Protein 5NCR (pdb70)

Organism: Orf virus (NCBI:txid10258)

B-factor: mean 36.71, std 14.35, range [14.0, 111.49]

CATH classification: 3.90.190.10

Radius of gyration: 25.59 Å; Cα contacts (8 Å, |Δi|>4): 591; chains: 2; bounding box: 80×45×46 Å

Secondary structure (DSSP, 8-state):
-TTHHHHHHHT---S-SS---S-EE-SSSEEEE-HHHHHHHHTT--SS---EEEE-SS------TT-EEEE-----STT--STTTHHHHHHHHHHHHHTT--EEEE-SSSSSHHHHHHHHHHHHHHHHH-TT--HHHHHHHHHHHHHHHHHHHSS-S--HHHHHHHHIIIII-/-HHHHHHHHHT---S-SS---S-EESSSSEEEE-HHHHHHHHTT--SS---EEEE-SSS-----TT-EEEE-----SSS---TTHHHHHHHHHHHHHHTT--EEEE-SSSSSHHHHHHHHHHHHHHHHH-TT--HHHHHHHHHHHHHHHHHHHSS----HHHHHHHHIIIII--

Foldseek 3Di:
DVVLVVLLVLLLPDAQPAAADEWADLDQAEIFDAPVNVVCVQVVNDPDVAQEEEEADQDDDDHDPNYYYHYNDDDQDLPTQLLVCLVVLLVVVVVCVVVVGRYYYYYHRSAANSLLSSLSNSLVVVCVVVVVQALVSSSVVSSVSSVVVCVNGRHHNNRSNSSSSSCCNRRVD/DVLLVVLLVLLLPDDFPAAADDWDDLDLAEIFDAPVQVVCVQVVNDPDPAQEEEEADQDDDDHDPNYYYHYNDDDLDQPTDCLVVLVVLLVVVVVCVVVVGRYYQYYHRSAARSLLNSLSNSLVVVCVVPVPQALVSQSVCSSVVSVVVCVNGRHHNNRSNSSSSSCCVRRVDD

Solvent-accessible surface area: 16322 Å² total; per-residue (Å²): 63,156,46,1,144,15,0,40,128,6,0,64,19,42,120,57,111,60,132,27,120,36,55,20,143,36,15,97,37,0,20,0,0,12,13,135,19,3,129,20,7,46,170,69,64,34,88,45,127,5,102,1,0,0,2,0,14,100,73,96,61,106,47,63,111,69,30,69,37,58,66,26,76,14,144,66,49,121,92,22,89,0,22,81,56,0,72,70,4,5,154,26,0,33,116,0,27,79,82,122,62,29,0,0,0,5,2,89,62,0,10,20,27,0,0,0,0,0,0,0,3,16,6,58,66,90,63,70,108,58,98,129,32,71,83,29,22,33,12,4,45,0,1,77,6,0,29,103,10,30,125,129,6,13,2,0,0,51,21,47,66,0,10,41,18,1,0,70,47,23,2,28,120,108,145,57,0,50,14,0,39,115,5,0,190,34,38,106,52,171,61,130,25,117,40,56,22,151,33,16,99,46,0,28,0,0,9,20,115,19,4,126,20,6,49,150,66,95,33,90,49,130,5,25,4,0,0,3,0,24,125,80,168,52,101,43,60,109,73,31,70,37,66,64,28,65,9,159,66,32,114,186,25,95,1,46,87,46,0,67,68,3,6,148,30,0,33,108,0,33,91,83,61,82,30,0,0,0,6,2,80,63,0,10,18,27,0,0,0,0,0,0,0,3,20,0,55,93,85,38,72,127,56,110,114,18,73,55,31,21,16,1,30,36,0,0,82,10,1,21,97,12,30,126,127,5,12,1,0,0,50,20,47,34,0,5,74,29,1,0,76,47,15,0,19,82,144

InterPro domains:
  IPR000340 Dual specificity phosphatase, catalytic domain [PF00782] (35-174)
  IPR000387 Tyrosine-specific protein phosphatases domain [PS50056] (88-169)
  IPR016130 Protein-tyrosine phosphatase, active site [PS00383] (110-120)
  IPR020422 Dual specificity protein phosphatase domain [SM00195] (27-177)
  IPR029021 Protein-tyrosine phosphatase-like [G3DSA:3.90.190.10] (1-181)
  IPR029021 Protein-tyrosine phosphatase-like [SSF52799] (16-173)

Structure (mmCIF, N/CA/C/O backbone):
data_5NCR
#
_entry.id   5NCR
#
_cell.length_a   49.558
_cell.length_b   63.554
_cell.length_c   55.391
_cell.angle_alpha   90.000
_cell.angle_beta   97.070
_cell.angle_gamma   90.000
#
_symmetry.space_group_name_H-M   'P 1 21 1'
#
loop_
_entity.id
_entity.type
_entity.pdbx_description
1 polymer 'tyrosine phosphatase'
2 non-polymer 'PHOSPHATE ION'
3 non-polymer 'SULFATE ION'
4 water water
#
loop_
_atom_site.group_PDB
_atom_site.id
_atom_site.type_symbol
_atom_site.label_atom_id
_atom_site.label_alt_id
_atom_site.label_comp_id
_atom_site.label_asym_id
_atom_site.label_entity_id
_atom_site.label_seq_id
_atom_site.pdbx_PDB_ins_code
_atom_site.Cartn_x
_atom_site.Cartn_y
_atom_site.Cartn_z
_atom_site.occupancy
_atom_site.B_iso_or_equiv
_atom_site.auth_seq_id
_atom_site.auth_comp_id
_atom_site.auth_asym_id
_atom_site.auth_atom_id
_atom_site.pdbx_PDB_model_num
ATOM 1 N N . GLU A 1 6 ? 14.982 4.744 -2.445 1.00 58.89 6 GLU A N 1
ATOM 2 C CA . GLU A 1 6 ? 15.295 3.884 -3.588 1.00 57.10 6 GLU A CA 1
ATOM 3 C C . GLU A 1 6 ? 14.678 4.394 -4.891 1.00 57.92 6 GLU A C 1
ATOM 4 O O . GLU A 1 6 ? 15.329 4.331 -5.933 1.00 55.49 6 GLU A O 1
ATOM 6 N N . TRP A 1 7 ? 13.427 4.899 -4.827 1.00 55.14 7 TRP A N 1
ATOM 7 C CA . TRP A 1 7 ? 12.676 5.411 -5.978 1.00 55.31 7 TRP A CA 1
ATOM 8 C C . TRP A 1 7 ? 13.399 6.560 -6.745 1.00 55.34 7 TRP A C 1
ATOM 9 O O . TRP A 1 7 ? 13.424 6.547 -7.984 1.00 51.37 7 TRP A O 1
ATOM 20 N N . TYR A 1 8 ? 13.946 7.559 -6.010 1.00 53.20 8 TYR A N 1
ATOM 21 C CA . TYR A 1 8 ? 14.642 8.713 -6.605 1.00 52.46 8 TYR A CA 1
ATOM 22 C C . TYR A 1 8 ? 15.915 8.312 -7.372 1.00 54.19 8 TYR A C 1
ATOM 23 O O . TYR A 1 8 ? 16.127 8.793 -8.481 1.00 54.35 8 TYR A O 1
ATOM 25 N N . ALA A 1 9 ? 16.726 7.392 -6.801 1.00 48.28 9 ALA A N 1
ATOM 26 C CA . ALA A 1 9 ? 17.989 6.899 -7.381 1.00 44.96 9 ALA A CA 1
ATOM 27 C C . ALA A 1 9 ? 17.890 6.299 -8.802 1.00 44.56 9 ALA A C 1
ATOM 28 O O . ALA A 1 9 ? 18.822 6.436 -9.585 1.00 40.14 9 ALA A O 1
ATOM 30 N N . ARG A 1 10 ? 16.754 5.666 -9.144 1.00 43.22 10 ARG A N 1
ATOM 31 C CA . ARG A 1 10 ? 16.533 5.015 -10.442 1.00 43.76 10 ARG A CA 1
ATOM 32 C C . ARG A 1 10 ? 16.611 5.964 -11.683 1.00 49.22 10 ARG A C 1
ATOM 33 O O . ARG A 1 10 ? 16.971 5.483 -12.763 1.00 48.90 10 ARG A O 1
ATOM 41 N N . LEU A 1 11 ? 16.318 7.296 -11.529 1.00 46.81 11 LEU A N 1
ATOM 42 C CA . LEU A 1 11 ? 16.411 8.298 -12.618 1.00 45.52 11 LEU A CA 1
ATOM 43 C C . LEU A 1 11 ? 17.865 8.604 -12.924 1.00 51.26 11 LEU A C 1
ATOM 44 O O . LEU A 1 11 ? 18.241 8.666 -14.100 1.00 51.69 11 LEU A O 1
ATOM 49 N N . LEU A 1 12 ? 18.697 8.850 -11.864 1.00 46.28 12 LEU A N 1
ATOM 50 C CA . LEU A 1 12 ? 20.105 9.152 -12.070 1.00 43.60 12 LEU A CA 1
ATOM 51 C C . LEU A 1 12 ? 20.728 7.940 -12.704 1.00 48.46 12 LEU A C 1
ATOM 52 O O . LEU A 1 12 ? 21.568 8.091 -13.598 1.00 50.27 12 LEU A O 1
ATOM 57 N N . LEU A 1 13 ? 20.258 6.736 -12.326 1.00 43.24 13 LEU A N 1
ATOM 58 C CA . LEU A 1 13 ? 20.778 5.530 -12.947 1.00 42.70 13 LEU A CA 1
ATOM 59 C C . LEU A 1 13 ? 20.456 5.522 -14.461 1.00 47.18 13 LEU A C 1
ATOM 60 O O . LEU A 1 13 ? 21.284 5.043 -15.229 1.00 46.70 13 LEU A O 1
ATOM 65 N N . ARG A 1 14 ? 19.328 6.164 -14.898 1.00 46.35 14 ARG A N 1
ATOM 66 C CA . ARG A 1 14 ? 19.001 6.314 -16.336 1.00 47.27 14 ARG A CA 1
ATOM 67 C C . ARG A 1 14 ? 20.092 7.184 -17.040 1.00 50.00 14 ARG A C 1
ATOM 68 O O . ARG A 1 14 ? 20.583 6.818 -18.115 1.00 50.39 14 ARG A O 1
ATOM 76 N N . CYS A 1 15 ? 20.505 8.288 -16.375 1.00 44.53 15 CYS A N 1
ATOM 77 C CA . CYS A 1 15 ? 21.459 9.317 -16.817 1.00 43.52 15 CYS A CA 1
ATOM 78 C C . CYS A 1 15 ? 22.885 8.789 -17.062 1.00 48.03 15 CYS A C 1
ATOM 79 O O . CYS A 1 15 ? 23.570 9.278 -17.960 1.00 46.95 15 CYS A O 1
ATOM 82 N N . THR A 1 16 ? 23.345 7.840 -16.227 1.00 47.58 16 THR A N 1
ATOM 83 C CA . THR A 1 16 ? 24.735 7.341 -16.245 1.00 48.13 16 THR A CA 1
ATOM 84 C C . THR A 1 16 ? 24.927 5.992 -16.963 1.00 58.42 16 THR A C 1
ATOM 85 O O . THR A 1 16 ? 26.029 5.409 -16.917 1.00 58.78 16 THR A O 1
ATOM 89 N N . ARG A 1 17 ? 23.868 5.522 -17.646 1.00 59.67 17 ARG A N 1
ATOM 90 C CA . ARG A 1 17 ? 23.893 4.334 -18.492 1.00 61.86 17 ARG A CA 1
ATOM 91 C C . ARG A 1 17 ? 24.492 4.850 -19.825 1.00 68.51 17 ARG A C 1
ATOM 92 O O . ARG A 1 17 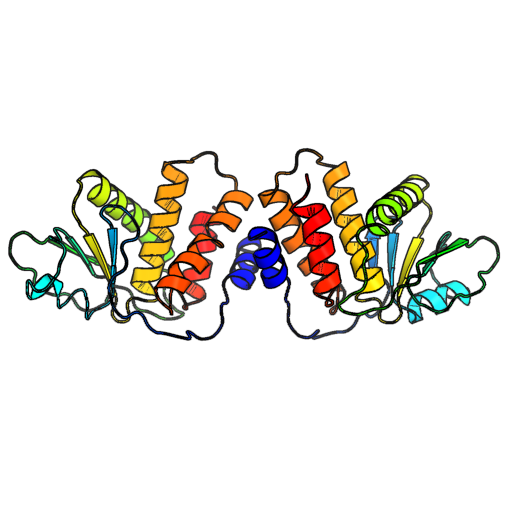? 23.784 5.370 -20.691 1.00 68.10 17 ARG A O 1
ATOM 94 N N . ALA A 1 18 ? 25.829 4.800 -19.907 1.00 66.92 18 ALA A N 1
ATOM 95 C CA . ALA A 1 18 ? 26.618 5.328 -21.010 1.00 68.13 18 ALA A CA 1
ATOM 96 C C . ALA A 1 18 ? 26.791 4.381 -22.207 1.00 74.81 18 ALA A C 1
ATOM 97 O O . ALA A 1 18 ? 27.368 4.773 -23.231 1.00 75.09 18 ALA A O 1
ATOM 99 N N . GLY A 1 19 ? 26.259 3.171 -22.090 1.00 72.31 19 GLY A N 1
ATOM 100 C CA . GLY A 1 19 ? 26.380 2.175 -23.144 1.00 73.36 19 GLY A CA 1
ATOM 101 C C . GLY A 1 19 ? 27.730 1.481 -23.097 1.00 76.06 19 GLY A C 1
ATOM 102 O O . GLY A 1 19 ? 28.441 1.576 -22.081 1.00 75.38 19 GLY A O 1
ATOM 103 N N . PRO A 1 20 ? 28.131 0.797 -24.198 1.00 71.53 20 PRO A N 1
ATOM 104 C CA . PRO A 1 20 ? 29.409 0.064 -24.173 1.00 70.18 20 PRO A CA 1
ATOM 105 C C . PRO A 1 20 ? 30.657 0.936 -24.145 1.00 69.59 20 PRO A C 1
ATOM 106 O O . PRO A 1 20 ? 30.681 1.961 -24.831 1.00 68.40 20 PRO A O 1
ATOM 110 N N . PRO A 1 21 ? 31.722 0.529 -23.397 1.00 62.92 21 PRO A N 1
ATOM 111 C CA . PRO A 1 21 ? 32.968 1.315 -23.414 1.00 60.90 21 PRO A CA 1
ATOM 112 C C . PRO A 1 21 ? 33.575 1.331 -24.824 1.00 62.18 21 PRO A C 1
ATOM 113 O O . PRO A 1 21 ? 33.536 0.312 -25.524 1.00 63.10 21 PRO A O 1
ATOM 117 N N . LEU A 1 22 ? 34.091 2.493 -25.251 1.00 55.44 22 LEU A N 1
ATOM 118 C CA . LEU A 1 22 ? 34.731 2.655 -26.555 1.00 56.03 22 LEU A CA 1
ATOM 119 C C . LEU A 1 22 ? 36.279 2.562 -26.433 1.00 59.06 22 LEU A C 1
ATOM 120 O O . LEU A 1 22 ? 37.000 2.578 -27.442 1.00 61.50 22 LEU A O 1
ATOM 122 N N . ALA A 1 23 ? 36.767 2.417 -25.178 1.00 51.14 23 ALA A N 1
ATOM 123 C CA . ALA A 1 23 ? 38.168 2.257 -24.792 1.00 49.68 23 ALA A CA 1
ATOM 124 C C . ALA A 1 23 ? 38.202 1.655 -23.395 1.00 48.76 23 ALA A C 1
ATOM 125 O O . ALA A 1 23 ? 37.247 1.791 -22.638 1.00 46.41 23 ALA A O 1
ATOM 127 N N . LEU A 1 24 ? 39.284 0.955 -23.070 1.00 43.46 24 LEU A N 1
ATOM 128 C CA . LEU A 1 24 ? 39.468 0.399 -21.738 1.00 40.81 24 LEU A CA 1
ATOM 129 C C . LEU A 1 24 ? 40.571 1.187 -21.039 1.00 40.59 24 LEU A C 1
ATOM 130 O O . LEU A 1 24 ? 41.417 1.762 -21.730 1.00 40.64 24 LEU A O 1
ATOM 135 N N . PRO A 1 25 ? 40.571 1.297 -19.696 1.00 34.71 25 PRO A N 1
ATOM 136 C CA . PRO A 1 25 ? 41.640 2.067 -19.026 1.00 34.01 25 PRO A CA 1
ATOM 137 C C . PRO A 1 25 ? 43.033 1.542 -19.415 1.00 38.67 25 PRO A C 1
ATOM 138 O O . PRO A 1 25 ? 43.224 0.327 -19.551 1.00 37.25 25 PRO A O 1
ATOM 142 N N . SER A 1 26 ? 43.968 2.454 -19.693 1.00 37.66 26 SER A N 1
ATOM 143 C CA . SER A 1 26 ? 45.332 2.108 -20.140 1.00 40.06 26 SER A CA 1
ATOM 144 C C . SER A 1 26 ? 46.508 2.702 -19.328 1.00 47.42 26 SER A C 1
ATOM 145 O O . SER A 1 26 ? 47.673 2.551 -19.727 1.00 51.41 26 SER A O 1
ATOM 148 N N . GLY A 1 27 ? 46.214 3.345 -18.225 1.00 41.15 27 GLY A N 1
ATOM 149 C CA . GLY A 1 27 ? 47.163 3.990 -17.326 1.00 40.10 27 GLY A CA 1
ATOM 150 C C . GLY A 1 27 ? 46.374 4.485 -16.134 1.00 38.99 27 GLY A C 1
ATOM 151 O O . GLY A 1 27 ? 45.142 4.532 -16.185 1.00 36.62 27 GLY A O 1
ATOM 152 N N . MET A 1 28 ? 47.052 4.815 -15.042 1.00 31.93 28 MET A N 1
ATOM 153 C CA . MET A 1 28 ? 46.330 5.293 -13.862 1.00 29.79 28 MET A CA 1
ATOM 154 C C . MET A 1 28 ? 45.862 6.719 -14.075 1.00 31.93 28 MET A C 1
ATOM 155 O O . MET A 1 28 ? 46.403 7.423 -14.935 1.00 32.11 28 MET A O 1
ATOM 160 N N . THR A 1 29 ? 44.830 7.105 -13.341 1.00 26.55 29 THR A N 1
ATOM 161 C CA . THR A 1 29 ? 44.232 8.421 -13.405 1.00 27.27 29 THR A CA 1
ATOM 162 C C . THR A 1 29 ? 44.283 9.027 -12.010 1.00 31.69 29 THR A C 1
ATOM 163 O O . THR A 1 29 ? 43.846 8.418 -11.035 1.00 31.31 29 THR A O 1
ATOM 167 N N . ARG A 1 30 ? 44.800 10.227 -11.936 1.00 30.06 30 ARG A N 1
ATOM 168 C CA . ARG A 1 30 ? 44.896 10.996 -10.707 1.00 30.19 30 ARG A CA 1
ATOM 169 C C . ARG A 1 30 ? 43.520 11.644 -10.498 1.00 35.07 30 ARG A C 1
ATOM 170 O O . ARG A 1 30 ? 43.082 12.428 -11.349 1.00 35.90 30 ARG A O 1
ATOM 178 N N . LEU A 1 31 ? 42.832 11.289 -9.403 1.00 30.97 31 LEU A N 1
ATOM 179 C CA . LEU A 1 31 ? 41.508 11.837 -9.096 1.00 30.24 31 LEU A CA 1
ATOM 180 C C . LEU A 1 31 ? 41.627 13.123 -8.284 1.00 34.34 31 LEU A C 1
ATOM 181 O O . LEU A 1 31 ? 40.852 14.050 -8.476 1.00 35.37 31 LEU A O 1
ATOM 186 N N . THR A 1 32 ? 42.553 13.129 -7.329 1.00 30.53 32 THR A N 1
ATOM 187 C CA . THR A 1 32 ? 42.812 14.213 -6.390 1.00 31.40 32 THR A CA 1
ATOM 188 C C . THR A 1 32 ? 44.354 14.425 -6.310 1.00 37.41 32 THR A C 1
ATOM 189 O O . THR A 1 32 ? 45.104 13.776 -7.042 1.00 37.19 32 THR A O 1
ATOM 193 N N . ASP A 1 33 ? 44.826 15.321 -5.440 1.00 36.59 33 ASP A N 1
ATOM 194 C CA . ASP A 1 33 ? 46.272 15.510 -5.304 1.00 38.38 33 ASP A CA 1
ATOM 195 C C . ASP A 1 33 ? 47.015 14.210 -4.925 1.00 39.48 33 ASP A C 1
ATOM 196 O O . ASP A 1 33 ? 48.056 13.925 -5.506 1.00 38.35 33 ASP A O 1
ATOM 201 N N . HIS A 1 34 ? 46.439 13.392 -4.029 1.00 35.41 34 HIS A N 1
ATOM 202 C CA . HIS A 1 34 ? 47.119 12.173 -3.606 1.00 35.99 34 HIS A CA 1
ATOM 203 C C . HIS A 1 34 ? 46.392 10.866 -3.936 1.00 33.89 34 HIS A C 1
ATOM 204 O O . HIS A 1 34 ? 46.981 9.823 -3.717 1.00 32.82 34 HIS A O 1
ATOM 211 N N . VAL A 1 35 ? 45.162 10.887 -4.479 1.00 29.45 35 VAL A N 1
ATOM 212 C CA . VAL A 1 35 ? 44.462 9.634 -4.767 1.00 26.08 35 VAL A CA 1
ATOM 213 C C . VAL A 1 35 ? 44.441 9.373 -6.293 1.00 26.15 35 VAL A C 1
ATOM 214 O O . VAL A 1 35 ? 44.106 10.247 -7.106 1.00 23.52 35 VAL A O 1
ATOM 218 N N . TYR A 1 36 ? 44.853 8.154 -6.655 1.00 21.90 36 TYR A N 1
ATOM 219 C CA . TYR A 1 36 ? 44.945 7.672 -8.031 1.00 22.52 36 TYR A CA 1
ATOM 220 C C . TYR A 1 36 ? 44.093 6.427 -8.172 1.00 26.05 36 TYR A C 1
ATOM 221 O O . TYR A 1 36 ? 43.937 5.659 -7.219 1.00 23.41 36 TYR A O 1
ATOM 230 N N . LEU A 1 37 ? 43.541 6.251 -9.376 1.00 23.99 37 LEU A N 1
ATOM 231 C CA . LEU A 1 37 ? 42.700 5.142 -9.774 1.00 24.04 37 LEU A CA 1
ATOM 232 C C . LEU A 1 37 ? 43.466 4.352 -10.812 1.00 28.74 37 LEU A C 1
ATOM 233 O O . LEU A 1 37 ? 43.986 4.930 -11.756 1.00 29.10 37 LEU A O 1
ATOM 238 N N . GLY A 1 38 ? 43.547 3.049 -10.613 1.00 25.23 38 GLY A N 1
ATOM 239 C CA . GLY A 1 38 ? 44.263 2.188 -11.540 1.00 26.21 38 GLY A CA 1
ATOM 240 C C . GLY A 1 38 ? 43.771 0.763 -11.559 1.00 27.38 38 GLY A C 1
ATOM 241 O O . GLY A 1 38 ? 42.801 0.411 -10.877 1.00 25.56 38 GLY A O 1
ATOM 242 N N . SER A 1 39 ? 44.450 -0.058 -12.363 1.00 23.50 39 SER A N 1
ATOM 243 C CA . SER A 1 39 ? 44.154 -1.473 -12.568 1.00 22.60 39 SER A CA 1
ATOM 244 C C . SER A 1 39 ? 45.223 -2.328 -11.909 1.00 27.13 39 SER A C 1
ATOM 245 O O . SER A 1 39 ? 46.147 -1.790 -11.293 1.00 25.73 39 SER A O 1
ATOM 248 N N . ALA A 1 40 ? 45.142 -3.669 -12.099 1.00 27.38 40 ALA A N 1
ATOM 249 C CA . ALA A 1 40 ? 46.146 -4.628 -11.604 1.00 28.23 40 ALA A CA 1
ATOM 250 C C . ALA A 1 40 ? 47.497 -4.339 -12.242 1.00 33.06 40 ALA A C 1
ATOM 251 O O . ALA A 1 40 ? 48.527 -4.457 -11.571 1.00 33.69 40 ALA A O 1
ATOM 253 N N . GLU A 1 41 ? 47.490 -3.927 -13.528 1.00 30.27 41 GLU A N 1
ATOM 254 C CA . GLU A 1 41 ? 48.699 -3.563 -14.280 1.00 32.41 41 GLU A CA 1
ATOM 255 C C . GLU A 1 41 ? 49.408 -2.370 -13.621 1.00 34.63 41 GLU A C 1
ATOM 256 O O . GLU A 1 41 ? 50.631 -2.394 -13.507 1.00 33.39 41 GLU A O 1
ATOM 262 N N . ASP A 1 42 ? 48.640 -1.346 -13.159 1.00 29.26 42 ASP A N 1
ATOM 263 C CA . ASP A 1 42 ? 49.217 -0.171 -12.493 1.00 29.39 42 ASP A CA 1
ATOM 264 C C . ASP A 1 42 ? 49.761 -0.554 -11.132 1.00 33.20 42 ASP A C 1
ATOM 265 O O . ASP A 1 42 ? 50.835 -0.086 -10.765 1.00 34.45 42 ASP A O 1
ATOM 270 N N . ALA A 1 43 ? 49.036 -1.407 -10.392 1.00 27.95 43 ALA A N 1
ATOM 271 C CA . ALA A 1 43 ? 49.467 -1.884 -9.081 1.00 27.44 43 ALA A CA 1
ATOM 272 C C . ALA A 1 43 ? 50.783 -2.657 -9.220 1.00 30.23 43 ALA A C 1
ATOM 273 O O . ALA A 1 43 ? 51.700 -2.401 -8.432 1.00 30.06 43 ALA A O 1
ATOM 275 N N . ARG A 1 44 ? 50.903 -3.553 -10.246 1.00 26.06 44 ARG A N 1
ATOM 276 C CA A ARG A 1 44 ? 52.144 -4.314 -10.446 0.50 27.96 44 ARG A CA 1
ATOM 277 C CA B ARG A 1 44 ? 52.141 -4.315 -10.472 0.50 28.22 44 ARG A CA 1
ATOM 278 C C . ARG A 1 44 ? 53.331 -3.422 -10.825 1.00 33.18 44 ARG A C 1
ATOM 279 O O . ARG A 1 44 ? 54.442 -3.719 -10.415 1.00 33.23 44 ARG A O 1
ATOM 294 N N . ALA A 1 45 ? 53.093 -2.308 -11.559 1.00 30.89 45 ALA A N 1
ATOM 295 C CA . ALA A 1 45 ? 54.133 -1.331 -11.924 1.00 32.92 45 ALA A CA 1
ATOM 296 C C . ALA A 1 45 ? 54.664 -0.622 -10.659 1.00 35.76 45 ALA A C 1
ATOM 297 O O . ALA A 1 45 ? 55.868 -0.452 -10.535 1.00 35.88 45 ALA A O 1
ATOM 299 N N . VAL A 1 46 ? 53.774 -0.259 -9.713 1.00 31.96 46 VAL A N 1
ATOM 300 C CA . VAL A 1 46 ? 54.140 0.349 -8.424 1.00 33.33 46 VAL A CA 1
ATOM 301 C C . VAL A 1 46 ? 55.033 -0.636 -7.636 1.00 41.99 46 VAL A C 1
ATOM 302 O O . VAL A 1 46 ? 56.123 -0.256 -7.212 1.00 43.85 46 VAL A O 1
ATOM 306 N N . LEU A 1 47 ? 54.582 -1.904 -7.492 1.00 40.57 47 LEU A N 1
ATOM 307 C CA . LEU A 1 47 ? 55.285 -2.971 -6.768 1.00 42.28 47 LEU A CA 1
ATOM 308 C C . LEU A 1 47 ? 56.661 -3.328 -7.370 1.00 48.13 47 LEU A C 1
ATOM 309 O O . LEU A 1 47 ? 57.537 -3.724 -6.616 1.00 49.03 47 LEU A O 1
ATOM 314 N N . ARG A 1 48 ? 56.864 -3.156 -8.701 1.00 45.56 48 ARG A N 1
ATOM 315 C CA . ARG A 1 48 ? 58.151 -3.410 -9.381 1.00 47.72 48 ARG A CA 1
ATOM 316 C C . ARG A 1 48 ? 59.107 -2.220 -9.210 1.00 52.47 48 ARG A C 1
ATOM 317 O O . ARG A 1 48 ? 60.272 -2.304 -9.611 1.00 54.59 48 ARG A O 1
ATOM 325 N N . GLY A 1 49 ? 58.588 -1.108 -8.694 1.00 48.24 49 GLY A N 1
ATOM 326 C CA . GLY A 1 49 ? 59.322 0.144 -8.563 1.00 50.03 49 GLY A CA 1
ATOM 327 C C . GLY A 1 49 ? 59.450 0.847 -9.908 1.00 56.83 49 GLY A C 1
ATOM 328 O O . GLY A 1 49 ? 60.375 1.628 -10.123 1.00 58.03 49 GLY A O 1
ATOM 329 N N . ASP A 1 50 ? 58.500 0.572 -10.824 1.00 54.04 50 ASP A N 1
ATOM 330 C CA . ASP A 1 50 ? 58.446 1.087 -12.196 1.00 55.15 50 ASP A CA 1
ATOM 331 C C . ASP A 1 50 ? 57.475 2.266 -12.363 1.00 58.53 50 ASP A C 1
ATOM 332 O O . ASP A 1 50 ? 57.301 2.766 -13.478 1.00 58.57 50 ASP A O 1
ATOM 334 N N . SER A 1 51 ? 56.852 2.711 -11.268 1.00 54.12 51 SER A N 1
ATOM 335 C CA . SER A 1 51 ? 55.894 3.810 -11.296 1.00 52.94 51 SER A CA 1
ATOM 336 C C . SER A 1 51 ? 56.584 5.181 -11.345 1.00 58.97 51 SER A C 1
ATOM 337 O O . SER A 1 51 ? 57.682 5.333 -10.828 1.00 60.53 51 SER A O 1
ATOM 340 N N . GLY A 1 52 ? 55.911 6.159 -11.953 1.00 55.22 52 GLY A N 1
ATOM 341 C CA . GLY A 1 52 ? 56.370 7.540 -12.031 1.00 55.80 52 GLY A CA 1
ATOM 342 C C . GLY A 1 52 ? 55.957 8.379 -10.828 1.00 57.29 52 GLY A C 1
ATOM 343 O O . GLY A 1 52 ? 56.281 9.568 -10.775 1.00 58.10 52 GLY A O 1
ATOM 344 N N . VAL A 1 53 ? 55.228 7.772 -9.852 1.00 49.78 53 VAL A N 1
ATOM 345 C CA . VAL A 1 53 ? 54.762 8.419 -8.615 1.00 47.38 53 VAL A CA 1
ATOM 346 C C . VAL A 1 53 ? 55.311 7.667 -7.405 1.00 51.45 53 VAL A C 1
ATOM 347 O O . VAL A 1 53 ? 55.290 6.437 -7.396 1.00 50.98 53 VAL A O 1
ATOM 351 N N . ASP A 1 54 ? 55.775 8.396 -6.367 1.00 49.24 54 ASP A N 1
ATOM 352 C CA . ASP A 1 54 ? 56.263 7.738 -5.155 1.00 48.70 54 ASP A CA 1
ATOM 353 C C . ASP A 1 54 ? 55.104 7.390 -4.234 1.00 47.97 54 ASP A C 1
ATOM 354 O O . ASP A 1 54 ? 54.830 8.072 -3.242 1.00 48.21 54 ASP A O 1
ATOM 359 N N . PHE A 1 55 ? 54.410 6.306 -4.599 1.00 41.25 55 PHE A N 1
ATOM 360 C CA . PHE A 1 55 ? 53.272 5.790 -3.849 1.00 37.93 55 PHE A CA 1
ATOM 361 C C . PHE A 1 55 ? 53.639 5.313 -2.453 1.00 42.36 55 PHE A C 1
ATOM 362 O O . PHE A 1 55 ? 54.630 4.595 -2.257 1.00 41.88 55 PHE A O 1
ATOM 370 N N . LYS A 1 56 ? 52.837 5.745 -1.477 1.00 37.84 56 LYS A N 1
ATOM 371 C CA . LYS A 1 56 ? 53.029 5.335 -0.099 1.00 38.05 56 LYS A CA 1
ATOM 372 C C . LYS A 1 56 ? 51.995 4.299 0.313 1.00 41.23 56 LYS A C 1
ATOM 373 O O . LYS A 1 56 ? 52.226 3.554 1.263 1.00 41.41 56 LYS A O 1
ATOM 379 N N . CYS A 1 57 ? 50.843 4.257 -0.386 1.00 37.11 57 CYS A N 1
ATOM 380 C CA . CYS A 1 57 ? 49.733 3.331 -0.112 1.00 36.35 57 CYS A CA 1
ATOM 381 C C . CYS A 1 57 ? 49.130 2.744 -1.360 1.00 35.09 57 CYS A C 1
ATOM 382 O O . CYS A 1 57 ? 49.063 3.400 -2.392 1.00 32.11 57 CYS A O 1
ATOM 385 N N . LEU A 1 58 ? 48.582 1.540 -1.224 1.00 31.40 58 LEU A N 1
ATOM 386 C CA . LEU A 1 58 ? 47.810 0.850 -2.250 1.00 29.52 58 LEU A CA 1
ATOM 387 C C . LEU A 1 58 ? 46.538 0.385 -1.580 1.00 28.69 58 LEU A C 1
ATOM 388 O O . LEU A 1 58 ? 46.583 -0.101 -0.458 1.00 29.87 58 LEU A O 1
ATOM 393 N N . VAL A 1 59 ? 45.411 0.599 -2.212 1.00 23.34 59 VAL A N 1
ATOM 394 C CA . VAL A 1 59 ? 44.102 0.151 -1.739 1.00 22.14 59 VAL A CA 1
ATOM 395 C C . VAL A 1 59 ? 43.670 -0.914 -2.738 1.00 25.52 59 VAL A C 1
ATOM 396 O O . VAL A 1 59 ? 43.251 -0.616 -3.858 1.00 23.53 59 VAL A O 1
ATOM 400 N N . ASN A 1 60 ? 43.890 -2.161 -2.344 1.00 22.69 60 ASN A N 1
ATOM 401 C CA . ASN A 1 60 ? 43.623 -3.328 -3.147 1.00 23.93 60 ASN A CA 1
ATOM 402 C C . ASN A 1 60 ? 42.177 -3.794 -2.959 1.00 31.05 60 ASN A C 1
ATOM 403 O O . ASN A 1 60 ? 41.816 -4.346 -1.911 1.00 33.02 60 ASN A O 1
ATOM 408 N N . MET A 1 61 ? 41.374 -3.600 -3.997 1.00 26.24 61 MET A N 1
ATOM 409 C CA . MET A 1 61 ? 39.950 -3.955 -3.991 1.00 27.47 61 MET A CA 1
ATOM 410 C C . MET A 1 61 ? 39.646 -5.155 -4.866 1.00 37.61 61 MET A C 1
ATOM 411 O O . MET A 1 61 ? 38.743 -5.117 -5.705 1.00 40.02 61 MET A O 1
ATOM 416 N N . THR A 1 62 ? 40.457 -6.201 -4.702 1.00 36.21 62 THR A N 1
ATOM 417 C CA . THR A 1 62 ? 40.367 -7.479 -5.419 1.00 36.81 62 THR A CA 1
ATOM 418 C C . THR A 1 62 ? 40.333 -8.572 -4.343 1.00 42.60 62 THR A C 1
ATOM 419 O O . THR A 1 62 ? 40.573 -8.273 -3.173 1.00 40.97 62 THR A O 1
ATOM 423 N N . MET A 1 63 ? 40.051 -9.823 -4.721 1.00 43.06 63 MET A N 1
ATOM 424 C CA . MET A 1 63 ? 40.000 -10.933 -3.772 1.00 44.13 63 MET A CA 1
ATOM 425 C C . MET A 1 63 ? 41.386 -11.407 -3.344 1.00 52.23 63 MET A C 1
ATOM 426 O O . MET A 1 63 ? 41.538 -11.843 -2.205 1.00 54.83 63 MET A O 1
ATOM 431 N N . SER A 1 64 ? 42.396 -11.298 -4.231 1.00 49.54 64 SER A N 1
ATOM 432 C CA . SER A 1 64 ? 43.768 -11.735 -3.961 1.00 50.45 64 SER A CA 1
ATOM 433 C C . SER A 1 64 ? 44.640 -10.679 -3.281 1.00 51.88 64 SER A C 1
ATOM 434 O O . SER A 1 64 ? 44.773 -9.549 -3.757 1.00 52.39 64 SER A O 1
ATOM 436 N N . LYS A 1 65 ? 45.260 -11.075 -2.177 1.00 46.67 65 LYS A N 1
ATOM 437 C CA . LYS A 1 65 ? 46.189 -10.258 -1.396 1.00 44.64 65 LYS A CA 1
ATOM 438 C C . LYS A 1 65 ? 47.583 -10.356 -2.055 1.00 45.73 65 LYS A C 1
ATOM 439 O O . LYS A 1 65 ? 47.825 -11.272 -2.835 1.00 46.07 65 LYS A O 1
ATOM 442 N N . TYR A 1 66 ? 48.486 -9.408 -1.756 1.00 40.94 66 TYR A N 1
ATOM 443 C CA . TYR A 1 66 ? 49.882 -9.396 -2.231 1.00 40.61 66 TYR A CA 1
ATOM 444 C C . TYR A 1 66 ? 50.808 -8.789 -1.172 1.00 45.58 66 TYR A C 1
ATOM 445 O O . TYR A 1 66 ? 50.342 -8.079 -0.278 1.00 44.44 66 TYR A O 1
ATOM 454 N N . SER A 1 67 ? 52.118 -9.051 -1.303 1.00 44.13 67 SER A N 1
ATOM 455 C CA . SER A 1 67 ? 53.164 -8.520 -0.433 1.00 44.93 67 SER A CA 1
ATOM 456 C C . SER A 1 67 ? 53.573 -7.162 -0.987 1.00 48.64 67 SER A C 1
ATOM 457 O O . SER A 1 67 ? 53.554 -6.956 -2.206 1.00 47.89 67 SER A O 1
ATOM 460 N N . THR A 1 68 ? 53.970 -6.250 -0.097 1.00 45.24 68 THR A N 1
ATOM 461 C CA . THR A 1 68 ? 54.413 -4.913 -0.483 1.00 45.19 68 THR A CA 1
ATOM 462 C C . THR A 1 68 ? 55.866 -4.675 -0.100 1.00 50.57 68 THR A C 1
ATOM 463 O O . THR A 1 68 ? 56.283 -5.105 0.985 1.00 48.68 68 THR A O 1
ATOM 467 N N . PRO A 1 69 ? 56.637 -3.919 -0.930 1.00 49.45 69 PRO A N 1
ATOM 468 C CA . PRO A 1 69 ? 58.014 -3.590 -0.530 1.00 51.55 69 PRO A CA 1
ATOM 469 C C . PRO A 1 69 ? 57.976 -2.600 0.639 1.00 56.41 69 PRO A C 1
ATOM 470 O O . PRO A 1 69 ? 56.911 -2.045 0.950 1.00 54.40 69 PRO A O 1
ATOM 474 N N . ALA A 1 70 ? 59.116 -2.413 1.307 1.00 55.45 70 ALA A N 1
ATOM 475 C CA . ALA A 1 70 ? 59.256 -1.498 2.439 1.00 56.23 70 ALA A CA 1
ATOM 476 C C . ALA A 1 70 ? 58.854 -0.075 2.037 1.00 59.67 70 ALA A C 1
ATOM 477 O O . ALA A 1 70 ? 59.161 0.371 0.922 1.00 61.14 70 ALA A O 1
ATOM 479 N N . GLY A 1 71 ? 58.120 0.593 2.919 1.00 53.50 71 GLY A N 1
ATOM 480 C CA . GLY A 1 71 ? 57.662 1.957 2.680 1.00 52.39 71 GLY A CA 1
ATOM 481 C C . GLY A 1 71 ? 56.297 2.068 2.033 1.00 52.83 71 GLY A C 1
ATOM 482 O O . GLY A 1 71 ? 55.742 3.167 1.971 1.00 52.72 71 GLY A O 1
ATOM 483 N N . ILE A 1 72 ? 55.749 0.942 1.538 1.00 47.42 72 ILE A N 1
ATOM 484 C CA . ILE A 1 72 ? 54.410 0.908 0.928 1.00 45.06 72 ILE A CA 1
ATOM 485 C C . ILE A 1 72 ? 53.437 0.079 1.785 1.00 45.08 72 ILE A C 1
ATOM 486 O O . ILE A 1 72 ? 53.721 -1.078 2.082 1.00 45.36 72 ILE A O 1
ATOM 491 N N . THR A 1 73 ? 52.302 0.685 2.177 1.00 39.28 73 THR A N 1
ATOM 492 C CA . THR A 1 73 ? 51.241 0.042 2.955 1.00 37.88 73 THR A CA 1
ATOM 493 C C . THR A 1 73 ? 50.069 -0.348 2.036 1.00 38.89 73 THR A C 1
ATOM 494 O O . THR A 1 73 ? 49.513 0.520 1.364 1.00 36.61 73 THR A O 1
ATOM 498 N N . ALA A 1 74 ? 49.691 -1.643 2.019 1.00 34.55 74 ALA A N 1
ATOM 499 C CA . ALA A 1 74 ? 48.567 -2.116 1.215 1.00 33.17 74 ALA A CA 1
ATOM 500 C C . ALA A 1 74 ? 47.366 -2.452 2.074 1.00 36.33 74 ALA A C 1
ATOM 501 O O . ALA A 1 74 ? 47.458 -3.255 3.003 1.00 37.65 74 ALA A O 1
ATOM 503 N N . TYR A 1 75 ? 46.258 -1.798 1.785 1.00 31.12 75 TYR A N 1
ATOM 504 C CA . TYR A 1 75 ? 44.975 -2.033 2.438 1.00 30.70 75 TYR A CA 1
ATOM 505 C C . TYR A 1 75 ? 44.163 -2.921 1.515 1.00 34.59 75 TYR A C 1
ATOM 506 O O . TYR A 1 75 ? 44.069 -2.654 0.324 1.00 33.85 75 TYR A O 1
ATOM 515 N N . HIS A 1 76 ? 43.646 -4.013 2.054 1.00 32.81 76 HIS A N 1
ATOM 516 C CA . HIS A 1 76 ? 42.911 -4.989 1.284 1.00 32.82 76 HIS A CA 1
ATOM 517 C C . HIS A 1 76 ? 41.419 -4.914 1.581 1.00 35.89 76 HIS A C 1
ATOM 518 O O . HIS A 1 76 ? 40.997 -5.087 2.725 1.00 36.91 76 HIS A O 1
ATOM 525 N N . ILE A 1 77 ? 40.629 -4.614 0.552 1.00 30.58 77 ILE A N 1
ATOM 526 C CA . ILE A 1 77 ? 39.175 -4.561 0.647 1.00 30.52 77 ILE A CA 1
ATOM 527 C C . ILE A 1 77 ? 38.630 -5.619 -0.324 1.00 35.57 77 ILE A C 1
ATOM 528 O O . ILE A 1 77 ? 38.528 -5.352 -1.514 1.00 34.13 77 ILE A O 1
ATOM 533 N N . PRO A 1 78 ? 38.354 -6.847 0.174 1.00 34.19 78 PRO A N 1
ATOM 534 C CA . PRO A 1 78 ? 37.925 -7.924 -0.729 1.00 34.09 78 PRO A CA 1
ATOM 535 C C . PRO A 1 78 ? 36.515 -7.726 -1.271 1.00 35.27 78 PRO A C 1
ATOM 536 O O . PRO A 1 78 ? 35.556 -7.645 -0.502 1.00 33.16 78 PRO A O 1
ATOM 540 N N . LEU A 1 79 ? 36.405 -7.567 -2.591 1.00 32.20 79 LEU A N 1
ATOM 541 C CA . LEU A 1 79 ? 35.122 -7.380 -3.285 1.00 31.59 79 LEU A CA 1
ATOM 542 C C . LEU A 1 79 ? 35.158 -8.133 -4.586 1.00 34.14 79 LEU A C 1
ATOM 543 O O . LEU A 1 79 ? 36.224 -8.266 -5.177 1.00 33.48 79 LEU A O 1
ATOM 548 N N . ARG A 1 80 ? 34.026 -8.601 -5.061 1.00 31.12 80 ARG A N 1
ATOM 549 C CA . ARG A 1 80 ? 33.996 -9.206 -6.384 1.00 32.67 80 ARG A CA 1
ATOM 550 C C . ARG A 1 80 ? 33.236 -8.216 -7.250 1.00 34.99 80 ARG A C 1
ATOM 551 O O . ARG A 1 80 ? 32.439 -7.445 -6.722 1.00 34.58 80 ARG A O 1
ATOM 559 N N . ASP A 1 81 ? 33.508 -8.196 -8.549 1.00 32.32 81 ASP A N 1
ATOM 560 C CA . ASP A 1 81 ? 32.824 -7.324 -9.510 1.00 32.00 81 ASP A CA 1
ATOM 561 C C . ASP A 1 81 ? 31.656 -8.091 -10.140 1.00 35.89 81 ASP A C 1
ATOM 562 O O . ASP A 1 81 ? 31.800 -8.742 -11.190 1.00 36.22 81 ASP A O 1
ATOM 567 N N . ASP A 1 82 ? 30.516 -8.065 -9.453 1.00 32.93 82 ASP A N 1
ATOM 568 C CA . ASP A 1 82 ? 29.315 -8.770 -9.897 1.00 34.59 82 ASP A CA 1
ATOM 569 C C . ASP A 1 82 ? 28.033 -7.995 -9.563 1.00 41.42 82 ASP A C 1
ATOM 570 O O . ASP A 1 82 ? 28.101 -6.870 -9.057 1.00 40.29 82 ASP A O 1
ATOM 575 N N . ASP A 1 83 ? 26.869 -8.595 -9.868 1.00 41.58 83 ASP A N 1
ATOM 576 C CA . ASP A 1 83 ? 25.549 -8.002 -9.613 1.00 42.24 83 ASP A CA 1
ATOM 577 C C . ASP A 1 83 ? 24.972 -8.460 -8.251 1.00 45.57 83 ASP A C 1
ATOM 578 O O . ASP A 1 83 ? 23.828 -8.143 -7.919 1.00 47.45 83 ASP A O 1
ATOM 583 N N . LYS A 1 84 ? 25.811 -9.168 -7.453 1.00 39.35 84 LYS A N 1
ATOM 584 C CA . LYS A 1 84 ? 25.475 -9.706 -6.137 1.00 39.83 84 LYS A CA 1
ATOM 585 C C . LYS A 1 84 ? 26.378 -9.166 -5.013 1.00 42.37 84 LYS A C 1
ATOM 586 O O . LYS A 1 84 ? 26.553 -9.845 -3.999 1.00 43.14 84 LYS A O 1
ATOM 588 N N . THR A 1 85 ? 26.968 -7.967 -5.195 1.00 36.99 85 THR A N 1
ATOM 589 C CA . THR A 1 85 ? 27.847 -7.336 -4.217 1.00 34.57 85 THR A CA 1
ATOM 590 C C . THR A 1 85 ? 27.276 -5.988 -3.733 1.00 35.63 85 THR A C 1
ATOM 591 O O . THR A 1 85 ? 26.834 -5.167 -4.535 1.00 33.18 85 THR A O 1
ATOM 595 N N . ASN A 1 86 ? 27.310 -5.764 -2.423 1.00 33.11 86 ASN A N 1
ATOM 596 C CA . ASN A 1 86 ? 26.888 -4.516 -1.818 1.00 32.81 86 ASN A CA 1
ATOM 597 C C . ASN A 1 86 ? 28.164 -3.708 -1.557 1.00 34.10 86 ASN A C 1
ATOM 598 O O . ASN A 1 86 ? 28.886 -4.006 -0.616 1.00 33.72 86 ASN A O 1
ATOM 603 N N . ILE A 1 87 ? 28.475 -2.744 -2.431 1.00 31.04 87 ILE A N 1
ATOM 604 C CA . ILE A 1 87 ? 29.667 -1.903 -2.300 1.00 32.15 87 ILE A CA 1
ATOM 605 C C . ILE A 1 87 ? 29.405 -0.783 -1.259 1.00 38.03 87 ILE A C 1
ATOM 606 O O . ILE A 1 87 ? 30.341 -0.283 -0.638 1.00 37.23 87 ILE A O 1
ATOM 611 N N . ALA A 1 88 ? 28.117 -0.469 -1.026 1.00 35.51 88 ALA A N 1
ATOM 612 C CA . ALA A 1 88 ? 27.643 0.536 -0.079 1.00 35.72 88 ALA A CA 1
ATOM 613 C C . ALA A 1 88 ? 28.016 0.218 1.367 1.00 40.31 88 ALA A C 1
ATOM 614 O O . ALA A 1 88 ? 28.251 1.142 2.151 1.00 38.73 88 ALA A O 1
ATOM 616 N N . SER A 1 89 ? 28.005 -1.076 1.736 1.00 37.26 89 SER A N 1
ATOM 617 C CA . SER A 1 89 ? 28.321 -1.529 3.096 1.00 37.46 89 SER A CA 1
ATOM 618 C C . SER A 1 89 ? 29.714 -1.055 3.588 1.00 36.20 89 SER A C 1
ATOM 619 O O . SER A 1 89 ? 29.847 -0.626 4.739 1.00 36.73 89 SER A O 1
ATOM 622 N N . ILE A 1 90 ? 30.729 -1.110 2.710 1.00 27.96 90 ILE A N 1
ATOM 623 C CA . ILE A 1 90 ? 32.132 -0.743 3.033 1.00 25.94 90 ILE A CA 1
ATOM 624 C C . ILE A 1 90 ? 32.528 0.719 2.632 1.00 27.55 90 ILE A C 1
ATOM 625 O O . ILE A 1 90 ? 33.590 1.182 3.039 1.00 25.05 90 ILE A O 1
ATOM 630 N N . MET A 1 91 ? 31.733 1.378 1.768 1.00 23.56 91 MET A N 1
ATOM 631 C CA . MET A 1 91 ? 31.998 2.736 1.250 1.00 24.24 91 MET A CA 1
ATOM 632 C C . MET A 1 91 ? 32.211 3.823 2.335 1.00 28.05 91 MET A C 1
ATOM 633 O O . MET A 1 91 ? 33.188 4.566 2.203 1.00 27.89 91 MET A O 1
ATOM 638 N N . PRO A 1 92 ? 31.380 3.961 3.400 1.00 25.55 92 PRO A N 1
ATOM 639 C CA . PRO A 1 92 ? 31.665 4.996 4.412 1.00 25.99 92 PRO A CA 1
ATOM 640 C C . PRO A 1 92 ? 33.051 4.869 5.035 1.00 28.25 92 PRO A C 1
ATOM 641 O O . PRO A 1 92 ? 33.723 5.876 5.176 1.00 24.05 92 PRO A O 1
ATOM 645 N N . ALA A 1 93 ? 33.499 3.639 5.379 1.00 26.85 93 ALA A N 1
ATOM 646 C CA . ALA A 1 93 ? 34.826 3.448 5.948 1.00 26.43 93 ALA A CA 1
ATOM 647 C C . ALA A 1 93 ? 35.930 3.619 4.900 1.00 28.30 93 ALA A C 1
ATOM 648 O O . ALA A 1 93 ? 36.987 4.144 5.220 1.00 28.09 93 ALA A O 1
ATOM 650 N N . LEU A 1 94 ? 35.680 3.231 3.645 1.00 25.52 94 LEU A N 1
ATOM 651 C CA . LEU A 1 94 ? 36.682 3.418 2.609 1.00 25.33 94 LEU A CA 1
ATOM 652 C C . LEU A 1 94 ? 36.911 4.917 2.270 1.00 26.93 94 LEU A C 1
ATOM 653 O O . LEU A 1 94 ? 38.059 5.340 2.134 1.00 25.74 94 LEU A O 1
ATOM 658 N N . VAL A 1 95 ? 35.848 5.702 2.160 1.00 24.03 95 VAL A N 1
ATOM 659 C CA . VAL A 1 95 ? 36.002 7.140 1.845 1.00 23.60 95 VAL A CA 1
ATOM 660 C C . VAL A 1 95 ? 36.709 7.853 3.018 1.00 26.68 95 VAL A C 1
ATOM 661 O O . VAL A 1 95 ? 37.507 8.747 2.790 1.00 27.66 95 VAL A O 1
ATOM 665 N N . LYS A 1 96 ? 36.421 7.419 4.258 1.00 22.87 96 LYS A N 1
ATOM 666 C CA . LYS A 1 96 ? 37.014 7.928 5.495 1.00 23.18 96 LYS A CA 1
ATOM 667 C C . LYS A 1 96 ? 38.527 7.591 5.513 1.00 26.91 96 LYS A C 1
ATOM 668 O O . LYS A 1 96 ? 39.329 8.419 5.934 1.00 27.75 96 LYS A O 1
ATOM 674 N N . LEU A 1 97 ? 38.902 6.394 5.034 1.00 23.27 97 LEU A N 1
ATOM 675 C CA . LEU A 1 97 ? 40.300 5.958 4.925 1.00 23.18 97 LEU A CA 1
ATOM 676 C C . LEU A 1 97 ? 41.050 6.784 3.845 1.00 26.06 97 LEU A C 1
ATOM 677 O O . LEU A 1 97 ? 42.183 7.219 4.078 1.00 24.83 97 LEU A O 1
ATOM 682 N N . LEU A 1 98 ? 40.427 6.956 2.656 1.00 22.34 98 LEU A N 1
ATOM 683 C CA . LEU A 1 98 ? 41.039 7.716 1.566 1.00 21.45 98 LEU A CA 1
ATOM 684 C C . LEU A 1 98 ? 41.233 9.176 1.935 1.00 25.26 98 LEU A C 1
ATOM 685 O O . LEU A 1 98 ? 42.285 9.742 1.622 1.00 25.25 98 LEU A O 1
ATOM 690 N N . ALA A 1 99 ? 40.255 9.756 2.665 1.00 23.40 99 ALA A N 1
ATOM 691 C CA . ALA A 1 99 ? 40.342 11.149 3.142 1.00 24.55 99 ALA A CA 1
ATOM 692 C C . ALA A 1 99 ? 41.515 11.305 4.146 1.00 30.29 99 ALA A C 1
ATOM 693 O O . ALA A 1 99 ? 42.217 12.314 4.113 1.00 31.19 99 ALA A O 1
ATOM 695 N N . ARG A 1 100 ? 41.734 10.294 5.003 1.00 27.43 100 ARG A N 1
ATOM 696 C CA . ARG A 1 100 ? 42.816 10.303 5.994 1.00 29.29 100 ARG A CA 1
ATOM 697 C C . ARG A 1 100 ? 44.182 10.196 5.295 1.00 34.37 100 ARG A C 1
ATOM 698 O O . ARG A 1 100 ? 45.115 10.895 5.683 1.00 35.60 100 ARG A O 1
ATOM 706 N N . LEU A 1 101 ? 44.297 9.330 4.268 1.00 31.46 101 LEU A N 1
ATOM 707 C CA . LEU A 1 101 ? 45.556 9.172 3.506 1.00 31.35 101 LEU A CA 1
ATOM 708 C C . LEU A 1 101 ? 45.893 10.467 2.726 1.00 36.91 101 LEU A C 1
ATOM 709 O O . LEU A 1 101 ? 47.057 10.876 2.695 1.00 37.24 101 LEU A O 1
ATOM 714 N N . GLU A 1 102 ? 44.859 11.112 2.137 1.00 33.67 102 GLU A N 1
ATOM 715 C CA . GLU A 1 102 ? 44.939 12.388 1.422 1.00 33.92 102 GLU A CA 1
ATOM 716 C C . GLU A 1 102 ? 45.442 13.478 2.387 1.00 37.96 102 GLU A C 1
ATOM 717 O O . GLU A 1 102 ? 46.387 14.200 2.054 1.00 38.25 102 GLU A O 1
ATOM 723 N N . ALA A 1 103 ? 44.825 13.573 3.597 1.00 34.54 103 ALA A N 1
ATOM 724 C CA . ALA A 1 103 ? 45.204 14.535 4.645 1.00 35.01 103 ALA A CA 1
ATOM 725 C C . ALA A 1 103 ? 46.651 14.330 5.101 1.00 40.10 103 ALA A C 1
ATOM 726 O O . ALA A 1 103 ? 47.367 15.308 5.288 1.00 41.80 103 ALA A O 1
ATOM 728 N N . GLU A 1 104 ? 47.092 13.058 5.231 1.00 35.81 104 GLU A N 1
ATOM 729 C CA . GLU A 1 104 ? 48.454 12.661 5.613 1.00 36.19 104 GLU A CA 1
ATOM 730 C C . GLU A 1 104 ? 49.436 12.833 4.446 1.00 40.97 104 GLU A C 1
ATOM 731 O O . GLU A 1 104 ? 50.638 12.615 4.620 1.00 40.53 104 GLU A O 1
ATOM 737 N N . GLN A 1 105 ? 48.901 13.213 3.253 1.00 38.11 105 GLN A N 1
ATOM 738 C CA . GLN A 1 105 ? 49.620 13.479 2.000 1.00 38.46 105 GLN A CA 1
ATOM 739 C C . GLN A 1 105 ? 50.372 12.244 1.479 1.00 41.92 105 GLN A C 1
ATOM 740 O O . GLN A 1 105 ? 51.498 12.342 0.971 1.00 42.34 105 GLN A O 1
ATOM 746 N N . LYS A 1 106 ? 49.721 11.079 1.583 1.00 35.24 106 LYS A N 1
ATOM 747 C CA . LYS A 1 106 ? 50.315 9.835 1.101 1.00 33.71 106 LYS A CA 1
ATOM 748 C C . LYS A 1 106 ? 49.799 9.542 -0.301 1.00 35.66 106 LYS A C 1
ATOM 749 O O . LYS A 1 106 ? 48.606 9.246 -0.405 1.00 34.34 106 LYS A O 1
ATOM 755 N N . PRO A 1 107 ? 50.644 9.617 -1.382 1.00 32.91 107 PRO A N 1
ATOM 756 C CA . PRO A 1 107 ? 50.157 9.214 -2.719 1.00 31.43 107 PRO A CA 1
ATOM 757 C C . PRO A 1 107 ? 49.641 7.780 -2.638 1.00 33.90 107 PRO A C 1
ATOM 758 O O . PRO A 1 107 ? 50.338 6.892 -2.137 1.00 34.85 107 PRO A O 1
ATOM 762 N N . THR A 1 108 ? 48.363 7.595 -3.009 1.00 27.59 108 THR A N 1
ATOM 763 C CA . THR A 1 108 ? 47.634 6.349 -2.868 1.00 26.49 108 THR A CA 1
ATOM 764 C C . THR A 1 108 ? 47.064 5.887 -4.187 1.00 30.20 108 THR A C 1
ATOM 765 O O . THR A 1 108 ? 46.474 6.681 -4.928 1.00 28.18 108 THR A O 1
ATOM 769 N N . LEU A 1 109 ? 47.200 4.573 -4.446 1.00 25.54 109 LEU A N 1
ATOM 770 C CA . LEU A 1 109 ? 46.642 3.979 -5.637 1.00 23.90 109 LEU A CA 1
ATOM 771 C C . LEU A 1 109 ? 45.529 3.027 -5.236 1.00 27.14 109 LEU A C 1
ATOM 772 O O . LEU A 1 109 ? 45.793 2.040 -4.546 1.00 27.13 109 LEU A O 1
ATOM 777 N N . VAL A 1 110 ? 44.295 3.351 -5.640 1.00 24.07 110 VAL A N 1
ATOM 778 C CA . VAL A 1 110 ? 43.084 2.545 -5.442 1.00 22.90 110 VAL A CA 1
ATOM 779 C C . VAL A 1 110 ? 42.968 1.726 -6.717 1.00 27.18 110 VAL A C 1
ATOM 780 O O . VAL A 1 110 ? 42.896 2.276 -7.825 1.00 26.73 110 VAL A O 1
ATOM 784 N N . HIS A 1 111 ? 42.988 0.408 -6.567 1.00 23.81 111 HIS A N 1
ATOM 785 C CA . HIS A 1 111 ? 42.965 -0.460 -7.734 1.00 22.02 111 HIS A CA 1
ATOM 786 C C . HIS A 1 111 ? 42.136 -1.733 -7.547 1.00 24.09 111 HIS A C 1
ATOM 787 O O . HIS A 1 111 ? 41.879 -2.197 -6.436 1.00 21.02 111 HIS A O 1
ATOM 794 N N . SER A 1 112 ? 41.714 -2.278 -8.681 1.00 22.95 112 SER A N 1
ATOM 795 C CA . SER A 1 112 ? 40.999 -3.527 -8.835 1.00 23.09 112 SER A CA 1
ATOM 796 C C . SER A 1 112 ? 41.437 -4.027 -10.217 1.00 28.76 112 SER A C 1
ATOM 797 O O . SER A 1 112 ? 41.985 -3.236 -10.969 1.00 30.12 112 SER A O 1
ATOM 800 N N . VAL A 1 113 ? 41.246 -5.298 -10.535 1.00 24.58 113 VAL A N 1
ATOM 801 C CA . VAL A 1 113 ? 41.789 -5.964 -11.716 1.00 25.94 113 VAL A CA 1
ATOM 802 C C . VAL A 1 113 ? 41.690 -5.126 -13.010 1.00 30.61 113 VAL A C 1
ATOM 803 O O . VAL A 1 113 ? 42.735 -4.810 -13.568 1.00 31.61 113 VAL A O 1
ATOM 807 N N . ALA A 1 114 ? 40.476 -4.776 -13.476 1.00 26.80 114 ALA A N 1
ATOM 808 C CA . ALA A 1 114 ? 40.302 -4.008 -14.717 1.00 25.65 114 ALA A CA 1
ATOM 809 C C . ALA A 1 114 ? 40.465 -2.502 -14.505 1.00 26.73 114 ALA A C 1
ATOM 810 O O . ALA A 1 114 ? 40.622 -1.766 -15.470 1.00 28.06 114 ALA A O 1
ATOM 812 N N . GLY A 1 115 ? 40.429 -2.061 -13.254 1.00 22.95 115 GLY A N 1
ATOM 813 C CA . GLY A 1 115 ? 40.464 -0.642 -12.891 1.00 22.61 115 GLY A CA 1
ATOM 814 C C . GLY A 1 115 ? 39.186 0.072 -13.315 1.00 26.99 115 GLY A C 1
ATOM 815 O O . GLY A 1 115 ? 39.199 1.259 -13.659 1.00 28.40 115 GLY A O 1
ATOM 816 N N . VAL A 1 116 ? 38.078 -0.657 -13.335 1.00 21.59 116 VAL A N 1
ATOM 817 C CA . VAL A 1 116 ? 36.798 -0.121 -13.820 1.00 21.47 116 VAL A CA 1
ATOM 818 C C . VAL A 1 116 ? 35.716 -0.032 -12.741 1.00 23.68 116 VAL A C 1
ATOM 819 O O . VAL A 1 116 ? 35.229 1.056 -12.451 1.00 21.62 116 VAL A O 1
ATOM 823 N N . ASN A 1 117 ? 35.321 -1.172 -12.181 1.00 22.22 117 ASN A N 1
ATOM 824 C CA . ASN A 1 117 ? 34.161 -1.236 -11.326 1.00 22.22 117 ASN A CA 1
ATOM 825 C C . ASN A 1 117 ? 34.407 -1.150 -9.825 1.00 24.90 117 ASN A C 1
ATOM 826 O O . ASN A 1 117 ? 33.806 -0.254 -9.218 1.00 25.80 117 ASN A O 1
ATOM 831 N N . ARG A 1 118 ? 35.191 -2.044 -9.209 1.00 20.62 118 ARG A N 1
ATOM 832 C CA . ARG A 1 118 ? 35.393 -1.995 -7.757 1.00 21.29 118 ARG A CA 1
ATOM 833 C C . ARG A 1 118 ? 36.162 -0.752 -7.333 1.00 26.02 118 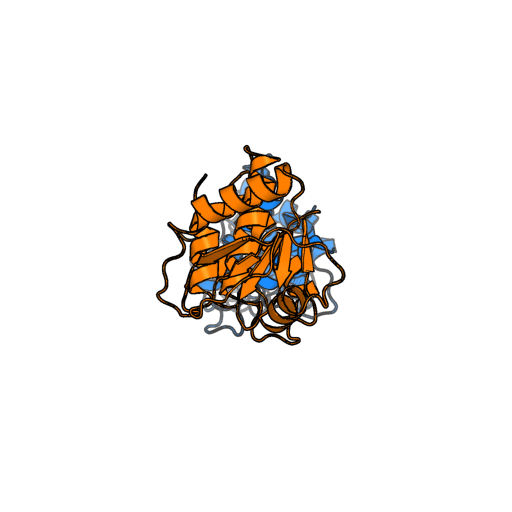ARG A C 1
ATOM 834 O O . ARG A 1 118 ? 35.659 0.004 -6.505 1.00 25.39 118 ARG A O 1
ATOM 842 N N . SER A 1 119 ? 37.346 -0.489 -7.957 1.00 23.15 119 SER A N 1
ATOM 843 C CA . SER A 1 119 ? 38.147 0.713 -7.683 1.00 22.08 119 SER A CA 1
ATOM 844 C C . SER A 1 119 ? 37.436 1.955 -8.228 1.00 26.14 119 SER A C 1
ATOM 845 O O . SER A 1 119 ? 37.521 3.019 -7.601 1.00 27.14 119 SER A O 1
ATOM 848 N N . GLY A 1 120 ? 36.722 1.817 -9.352 1.00 23.13 120 GLY A N 1
ATOM 849 C CA . GLY A 1 120 ? 35.934 2.925 -9.911 1.00 22.80 120 GLY A CA 1
ATOM 850 C C . GLY A 1 120 ? 34.860 3.360 -8.915 1.00 25.05 120 GLY A C 1
ATOM 851 O O . GLY A 1 120 ? 34.680 4.556 -8.680 1.00 25.02 120 GLY A O 1
ATOM 852 N N . ALA A 1 121 ? 34.206 2.397 -8.248 1.00 21.85 121 ALA A N 1
ATOM 853 C CA . ALA A 1 121 ? 33.172 2.702 -7.244 1.00 21.75 121 ALA A CA 1
ATOM 854 C C . ALA A 1 121 ? 33.789 3.430 -6.028 1.00 26.97 121 ALA A C 1
ATOM 855 O O . ALA A 1 121 ? 33.241 4.428 -5.559 1.00 26.69 121 ALA A O 1
ATOM 857 N N . ALA A 1 122 ? 34.989 3.006 -5.602 1.00 24.95 122 ALA A N 1
ATOM 858 C CA . ALA A 1 122 ? 35.741 3.658 -4.518 1.00 24.73 122 ALA A CA 1
ATOM 859 C C . ALA A 1 122 ? 36.109 5.075 -4.937 1.00 29.45 122 ALA A C 1
ATOM 860 O O . ALA A 1 122 ? 35.909 6.007 -4.172 1.00 28.38 122 ALA A O 1
ATOM 862 N N . ALA A 1 123 ? 36.586 5.236 -6.185 1.00 27.37 123 ALA A N 1
ATOM 863 C CA . ALA A 1 123 ? 36.957 6.516 -6.789 1.00 27.20 123 ALA A CA 1
ATOM 864 C C . ALA A 1 123 ? 35.747 7.479 -6.810 1.00 29.72 123 ALA A C 1
ATOM 865 O O . ALA A 1 123 ? 35.866 8.606 -6.343 1.00 29.84 123 ALA A O 1
ATOM 867 N N . MET A 1 124 ? 34.586 7.012 -7.318 1.00 24.58 124 MET A N 1
ATOM 868 C CA . MET A 1 124 ? 33.354 7.789 -7.374 1.00 24.20 124 MET A CA 1
ATOM 869 C C . MET A 1 124 ? 32.913 8.188 -5.954 1.00 26.45 124 MET A C 1
ATOM 870 O O . MET A 1 124 ? 32.649 9.372 -5.713 1.00 25.92 124 MET A O 1
ATOM 875 N N . GLY A 1 125 ? 32.889 7.216 -5.041 1.00 22.00 125 GLY A N 1
ATOM 876 C CA . GLY A 1 125 ? 32.520 7.463 -3.650 1.00 22.52 125 GLY A CA 1
ATOM 877 C C . GLY A 1 125 ? 33.395 8.516 -2.992 1.00 25.59 125 GLY A C 1
ATOM 878 O O . GLY A 1 125 ? 32.895 9.456 -2.370 1.00 26.60 125 GLY A O 1
ATOM 879 N N . TYR A 1 126 ? 34.696 8.398 -3.171 1.00 21.39 126 TYR A N 1
ATOM 880 C CA . TYR A 1 126 ? 35.647 9.318 -2.569 1.00 20.33 126 TYR A CA 1
ATOM 881 C C . TYR A 1 126 ? 35.559 10.751 -3.129 1.00 23.05 126 TYR A C 1
ATOM 882 O O . TYR A 1 126 ? 35.628 11.710 -2.364 1.00 22.92 126 TYR A O 1
ATOM 891 N N . VAL A 1 127 ? 35.388 10.883 -4.440 1.00 19.78 127 VAL A N 1
ATOM 892 C CA . VAL A 1 127 ? 35.233 12.162 -5.122 1.00 20.30 127 VAL A CA 1
ATOM 893 C C . VAL A 1 127 ? 33.952 12.840 -4.612 1.00 24.40 127 VAL A C 1
ATOM 894 O O . VAL A 1 127 ? 33.971 14.038 -4.328 1.00 24.09 127 VAL A O 1
ATOM 898 N N . MET A 1 128 ? 32.854 12.055 -4.442 1.00 20.94 128 MET A N 1
ATOM 899 C CA . MET A 1 128 ? 31.573 12.566 -3.928 1.00 21.47 128 MET A CA 1
ATOM 900 C C . MET A 1 128 ? 31.750 13.048 -2.490 1.00 26.20 128 MET A C 1
ATOM 901 O O . MET A 1 128 ? 31.389 14.183 -2.165 1.00 25.93 128 MET A O 1
ATOM 906 N N . HIS A 1 129 ? 32.375 12.205 -1.664 1.00 21.63 129 HIS A N 1
ATOM 907 C CA . HIS A 1 129 ? 32.660 12.484 -0.259 1.00 23.29 129 HIS A CA 1
ATOM 908 C C . HIS A 1 129 ? 33.480 13.747 -0.103 1.00 26.36 129 HIS A C 1
ATOM 909 O O . HIS A 1 129 ? 33.151 14.574 0.731 1.00 25.70 129 HIS A O 1
ATOM 916 N N . LYS A 1 130 ? 34.556 13.883 -0.898 1.00 24.34 130 LYS A N 1
ATOM 917 C CA . LYS A 1 130 ? 35.458 15.029 -0.846 1.00 24.91 130 LYS A CA 1
ATOM 918 C C . LYS A 1 130 ? 34.717 16.313 -1.184 1.00 29.11 130 LYS A C 1
ATOM 919 O O . LYS A 1 130 ? 34.876 17.304 -0.475 1.00 29.75 130 LYS A O 1
ATOM 925 N N . ARG A 1 131 ? 33.878 16.285 -2.242 1.00 26.86 131 ARG A N 1
ATOM 926 C CA . ARG A 1 131 ? 33.078 17.432 -2.666 1.00 27.53 131 ARG A CA 1
ATOM 927 C C . ARG A 1 131 ? 32.117 17.857 -1.554 1.00 31.71 131 ARG A C 1
ATOM 928 O O . ARG A 1 131 ? 32.039 19.037 -1.255 1.00 31.38 131 ARG A O 1
ATOM 936 N N . LEU A 1 132 ? 31.434 16.897 -0.916 1.00 29.83 132 LEU A N 1
ATOM 937 C CA . LEU A 1 132 ? 30.489 17.186 0.162 1.00 32.34 132 LEU A CA 1
ATOM 938 C C . LEU A 1 132 ? 31.180 17.669 1.441 1.00 35.27 132 LEU A C 1
ATOM 939 O O . LEU A 1 132 ? 30.603 18.471 2.181 1.00 36.81 132 LEU A O 1
ATOM 944 N N . ALA A 1 133 ? 32.429 17.226 1.678 1.00 28.47 133 ALA A N 1
ATOM 945 C CA . ALA A 1 133 ? 33.190 17.677 2.837 1.00 29.18 133 ALA A CA 1
ATOM 946 C C . ALA A 1 133 ? 33.582 19.142 2.633 1.00 34.18 133 ALA A C 1
ATOM 947 O O . ALA A 1 133 ? 33.449 19.932 3.559 1.00 36.37 133 ALA A O 1
ATOM 949 N N . GLU A 1 134 ? 33.998 19.508 1.417 1.00 30.89 134 GLU A N 1
ATOM 950 C CA . GLU A 1 134 ? 34.354 20.883 1.061 1.00 32.79 134 GLU A CA 1
ATOM 951 C C . GLU A 1 134 ? 33.107 21.803 0.906 1.00 36.03 134 GLU A C 1
ATOM 952 O O . GLU A 1 134 ? 33.194 22.995 1.187 1.00 36.24 134 GLU A O 1
ATOM 958 N N . ASN A 1 135 ? 31.976 21.248 0.448 1.00 32.00 135 ASN A N 1
ATOM 959 C CA . ASN A 1 135 ? 30.712 21.966 0.196 1.00 32.77 135 ASN A CA 1
ATOM 960 C C . ASN A 1 135 ? 29.557 21.260 0.941 1.00 35.45 135 ASN A C 1
ATOM 961 O O . ASN A 1 135 ? 28.745 20.576 0.299 1.00 34.10 135 ASN A O 1
ATOM 966 N N . PRO A 1 136 ? 29.507 21.340 2.298 1.00 33.30 136 PRO A N 1
ATOM 967 C CA . PRO A 1 136 ? 28.498 20.555 3.048 1.00 33.08 136 PRO A CA 1
ATOM 968 C C . PRO A 1 136 ? 27.054 21.028 2.918 1.00 35.90 136 PRO A C 1
ATOM 969 O O . PRO A 1 136 ? 26.161 20.322 3.373 1.00 35.73 136 PRO A O 1
ATOM 973 N N . THR A 1 137 ? 26.821 22.203 2.309 1.00 32.36 137 THR A N 1
ATOM 974 C CA . THR A 1 137 ? 25.469 22.714 2.103 1.00 32.34 137 THR A CA 1
ATOM 975 C C . THR A 1 137 ? 24.885 22.230 0.760 1.00 36.63 137 THR A C 1
ATOM 976 O O . THR A 1 137 ? 23.739 22.543 0.452 1.00 35.52 137 THR A O 1
ATOM 980 N N . MET A 1 138 ? 25.657 21.455 -0.039 1.00 34.83 138 MET A N 1
ATOM 981 C CA . MET A 1 138 ? 25.167 20.946 -1.337 1.00 34.45 138 MET A CA 1
ATOM 982 C C . MET A 1 138 ? 23.842 20.209 -1.211 1.00 36.04 138 MET A C 1
ATOM 983 O O . MET A 1 138 ? 23.727 19.233 -0.469 1.00 34.71 138 MET A O 1
ATOM 988 N N . THR A 1 139 ? 22.857 20.659 -1.976 1.00 31.30 139 THR A N 1
ATOM 989 C CA . THR A 1 139 ? 21.523 20.080 -1.979 1.00 31.58 139 THR A CA 1
ATOM 990 C C . THR A 1 139 ? 21.503 18.741 -2.712 1.00 34.74 139 THR A C 1
ATOM 991 O O . THR A 1 139 ? 22.468 18.401 -3.400 1.00 32.91 139 THR A O 1
ATOM 995 N N . GLN A 1 140 ? 20.395 17.991 -2.577 1.00 31.46 140 GLN A N 1
ATOM 996 C CA . GLN A 1 140 ? 20.213 16.711 -3.253 1.00 29.87 140 GLN A CA 1
ATOM 997 C C . GLN A 1 140 ? 20.263 16.902 -4.801 1.00 31.85 140 GLN A C 1
ATOM 998 O O . GLN A 1 140 ? 21.072 16.212 -5.410 1.00 28.34 140 GLN A O 1
ATOM 1004 N N . PRO A 1 141 ? 19.530 17.871 -5.445 1.00 29.21 141 PRO A N 1
ATOM 1005 C CA . PRO A 1 141 ? 19.704 18.072 -6.900 1.00 28.13 141 PRO A CA 1
ATOM 1006 C C . PRO A 1 141 ? 21.154 18.431 -7.264 1.00 32.22 141 PRO A C 1
ATOM 1007 O O . PRO A 1 141 ? 21.639 17.969 -8.301 1.00 31.53 141 PRO A O 1
ATOM 1011 N N . ALA A 1 142 ? 21.840 19.256 -6.420 1.00 29.90 142 ALA A N 1
ATOM 1012 C CA . ALA A 1 142 ? 23.238 19.662 -6.645 1.00 29.99 142 ALA A CA 1
ATOM 1013 C C . ALA A 1 142 ? 24.148 18.445 -6.619 1.00 32.53 142 ALA A C 1
ATOM 1014 O O . ALA A 1 142 ? 24.972 18.299 -7.529 1.00 31.10 142 ALA A O 1
ATOM 1016 N N . ARG A 1 143 ? 23.934 17.521 -5.628 1.00 28.90 143 ARG A N 1
ATOM 1017 C CA . ARG A 1 143 ? 24.655 16.255 -5.505 1.00 27.47 143 ARG A CA 1
ATOM 1018 C C . ARG A 1 143 ? 24.392 15.407 -6.750 1.00 29.69 143 ARG A C 1
ATOM 1019 O O . ARG A 1 143 ? 25.324 14.830 -7.273 1.00 30.38 143 ARG A O 1
ATOM 1027 N N . PHE A 1 144 ? 23.133 15.324 -7.200 1.00 26.73 144 PHE A N 1
ATOM 1028 C CA . PHE A 1 144 ? 22.687 14.589 -8.397 1.00 25.94 144 PHE A CA 1
ATOM 1029 C C . PHE A 1 144 ? 23.489 14.998 -9.633 1.00 31.29 144 PHE A C 1
ATOM 1030 O O . PHE A 1 144 ? 24.111 14.154 -10.287 1.00 29.19 144 PHE A O 1
ATOM 1038 N N . VAL A 1 145 ? 23.494 16.321 -9.920 1.00 29.88 145 VAL A N 1
ATOM 1039 C CA . VAL A 1 145 ? 24.167 16.930 -11.064 1.00 29.37 145 VAL A CA 1
ATOM 1040 C C . VAL A 1 145 ? 25.693 16.792 -10.956 1.00 28.47 145 VAL A C 1
ATOM 1041 O O . VAL A 1 145 ? 26.364 16.488 -11.953 1.00 27.49 145 VAL A O 1
ATOM 1045 N N . TYR A 1 146 ? 26.243 16.990 -9.757 1.00 24.79 146 TYR A N 1
ATOM 1046 C CA . TYR A 1 146 ? 27.668 16.819 -9.553 1.00 24.34 146 TYR A CA 1
ATOM 1047 C C . TYR A 1 146 ? 28.072 15.361 -9.814 1.00 29.66 146 TYR A C 1
ATOM 1048 O O . TYR A 1 146 ? 29.103 15.134 -10.440 1.00 31.55 146 TYR A O 1
ATOM 1057 N N . PHE A 1 147 ? 27.300 14.383 -9.309 1.00 25.86 147 PHE A N 1
ATOM 1058 C CA . PHE A 1 147 ? 27.582 12.962 -9.538 1.00 24.31 147 PHE A CA 1
ATOM 1059 C C . PHE A 1 147 ? 27.638 12.727 -11.048 1.00 31.15 147 PHE A C 1
ATOM 1060 O O . PHE A 1 147 ? 28.632 12.202 -11.534 1.00 30.66 147 PHE A O 1
ATOM 1068 N N . LEU A 1 148 ? 26.567 13.144 -11.763 1.00 31.39 148 LEU A N 1
ATOM 1069 C CA A LEU A 1 148 ? 26.419 12.989 -13.201 0.50 31.87 148 LEU A CA 1
ATOM 1070 C CA B LEU A 1 148 ? 26.407 13.017 -13.214 0.50 32.55 148 LEU A CA 1
ATOM 1071 C C . LEU A 1 148 ? 27.610 13.571 -13.983 1.00 36.63 148 LEU A C 1
ATOM 1072 O O . LEU A 1 148 ? 28.190 12.868 -14.805 1.00 36.19 148 LEU A O 1
ATOM 1081 N N . LYS A 1 149 ? 27.988 14.836 -13.707 1.00 34.31 149 LYS A N 1
ATOM 1082 C CA . LYS A 1 149 ? 29.090 15.539 -14.351 1.00 34.06 149 LYS A CA 1
ATOM 1083 C C . LYS A 1 149 ? 30.424 14.815 -14.089 1.00 36.20 149 LYS A C 1
ATOM 1084 O O . LYS A 1 149 ? 31.197 14.569 -15.020 1.00 36.90 149 LY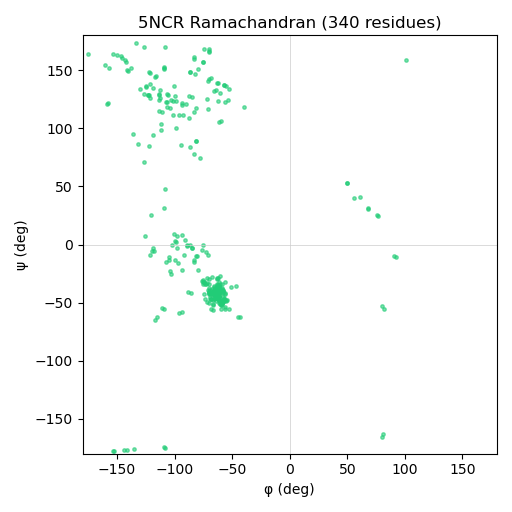S A O 1
ATOM 1090 N N . THR A 1 150 ? 30.649 14.423 -12.838 1.00 30.02 150 THR A N 1
ATOM 1091 C CA . THR A 1 150 ? 31.843 13.715 -12.377 1.00 28.99 150 THR A CA 1
ATOM 1092 C C . THR A 1 150 ? 31.947 12.313 -13.014 1.00 29.14 150 THR A C 1
ATOM 1093 O O . THR A 1 150 ? 33.026 11.933 -13.446 1.00 27.17 150 THR A O 1
ATOM 1097 N N . TYR A 1 151 ? 30.827 11.583 -13.100 1.00 25.20 151 TYR A N 1
ATOM 1098 C CA . TYR A 1 151 ? 30.779 10.261 -13.709 1.00 25.12 151 TYR A CA 1
ATOM 1099 C C . TYR A 1 151 ? 31.261 10.322 -15.187 1.00 27.61 151 TYR A C 1
ATOM 1100 O O . TYR A 1 151 ? 32.085 9.502 -15.598 1.00 25.20 151 TYR A O 1
ATOM 1109 N N . TYR A 1 152 ? 30.719 11.269 -15.965 1.00 25.19 152 TYR A N 1
ATOM 1110 C CA . TYR A 1 152 ? 31.052 11.421 -17.373 1.00 27.18 152 TYR A CA 1
ATOM 1111 C C . TYR A 1 152 ? 32.459 11.977 -17.605 1.00 31.18 152 TYR A C 1
ATOM 1112 O O . TYR A 1 152 ? 33.113 11.572 -18.565 1.00 30.55 152 TYR A O 1
ATOM 1121 N N . GLU A 1 153 ? 32.940 12.846 -16.721 1.00 28.33 153 GLU A N 1
ATOM 1122 C CA . GLU A 1 153 ? 34.297 13.383 -16.731 1.00 29.72 153 GLU A CA 1
ATOM 1123 C C . GLU A 1 153 ? 35.286 12.210 -16.614 1.00 31.74 153 GLU A C 1
ATOM 1124 O O . GLU A 1 153 ? 36.117 12.024 -17.498 1.00 31.29 153 GLU A O 1
ATOM 1130 N N . ILE A 1 154 ? 35.141 11.377 -15.551 1.00 26.14 154 ILE A N 1
ATOM 1131 C CA . ILE A 1 154 ? 36.053 10.262 -15.286 1.00 25.89 154 ILE A CA 1
ATOM 1132 C C . ILE A 1 154 ? 35.948 9.210 -16.389 1.00 28.87 154 ILE A C 1
ATOM 1133 O O . ILE A 1 154 ? 36.979 8.743 -16.884 1.00 27.89 154 ILE A O 1
ATOM 1138 N N . ARG A 1 155 ? 34.716 8.889 -16.819 1.00 25.12 155 ARG A N 1
ATOM 1139 C CA . ARG A 1 155 ? 34.518 7.922 -17.912 1.00 26.27 155 ARG A CA 1
ATOM 1140 C C . ARG A 1 155 ? 35.159 8.373 -19.204 1.00 29.80 155 ARG A C 1
ATOM 1141 O O . ARG A 1 155 ? 35.663 7.536 -19.943 1.00 29.08 155 ARG A O 1
ATOM 1149 N N . ASP A 1 156 ? 35.180 9.687 -19.459 1.00 26.70 156 ASP A N 1
ATOM 1150 C CA . ASP A 1 156 ? 35.811 10.196 -20.655 1.00 29.23 156 ASP A CA 1
ATOM 1151 C C . ASP A 1 156 ? 37.310 9.932 -20.640 1.00 35.96 156 ASP A C 1
ATOM 1152 O O . ASP A 1 156 ? 37.885 9.604 -21.685 1.00 39.44 156 ASP A O 1
ATOM 1157 N N . LEU A 1 157 ? 37.939 10.050 -19.467 1.00 30.34 157 LEU A N 1
ATOM 1158 C CA . LEU A 1 157 ? 39.381 9.840 -19.307 1.00 31.49 157 LEU A CA 1
ATOM 1159 C C . LEU A 1 157 ? 39.782 8.364 -19.342 1.00 33.89 157 LEU A C 1
ATOM 1160 O O . LEU A 1 157 ? 40.874 8.034 -19.812 1.00 34.72 157 LEU A O 1
ATOM 1165 N N . ARG A 1 158 ? 38.909 7.487 -18.828 1.00 26.83 158 ARG A N 1
ATOM 1166 C CA . ARG A 1 158 ? 39.210 6.070 -18.638 1.00 25.31 158 ARG A CA 1
ATOM 1167 C C . ARG A 1 158 ? 38.582 5.097 -19.615 1.00 27.81 158 ARG A C 1
ATOM 1168 O O . ARG A 1 158 ? 38.988 3.929 -19.647 1.00 26.55 158 ARG A O 1
ATOM 1176 N N . GLY A 1 159 ? 37.609 5.576 -20.390 1.00 26.68 159 GLY A N 1
ATOM 1177 C CA . GLY A 1 159 ? 36.910 4.767 -21.372 1.00 26.89 159 GLY A CA 1
ATOM 1178 C C . GLY A 1 159 ? 35.811 3.944 -20.741 1.00 28.63 159 GLY A C 1
ATOM 1179 O O . GLY A 1 159 ? 34.668 3.962 -21.197 1.00 29.60 159 GLY A O 1
ATOM 1180 N N . ALA A 1 160 ? 36.181 3.151 -19.738 1.00 23.62 160 ALA A N 1
ATOM 1181 C CA . ALA A 1 160 ? 35.261 2.315 -18.978 1.00 20.44 160 ALA A CA 1
ATOM 1182 C C . ALA A 1 160 ? 35.434 2.725 -17.546 1.00 24.95 160 ALA A C 1
ATOM 1183 O O . ALA A 1 160 ? 36.562 2.789 -17.027 1.00 22.55 160 ALA A O 1
ATOM 1185 N N . PHE A 1 161 ? 34.312 3.024 -16.893 1.00 21.88 161 PHE A N 1
ATOM 1186 C CA . PHE A 1 161 ? 34.318 3.461 -15.517 1.00 21.73 161 PHE A CA 1
ATOM 1187 C C . PHE A 1 161 ? 32.979 3.199 -14.913 1.00 25.98 161 PHE A C 1
ATOM 1188 O O . PHE A 1 161 ? 31.960 3.707 -15.408 1.00 25.96 161 PHE A O 1
ATOM 1196 N N . LEU A 1 162 ? 32.967 2.407 -13.830 1.00 22.92 162 LEU A N 1
ATOM 1197 C CA . LEU A 1 162 ? 31.753 2.147 -13.069 1.00 24.17 162 LEU A CA 1
ATOM 1198 C C . LEU A 1 162 ? 30.573 1.725 -13.977 1.00 29.73 162 LEU A C 1
ATOM 1199 O O . LEU A 1 162 ? 29.498 2.323 -13.983 1.00 31.42 162 LEU A O 1
ATOM 1204 N N . GLU A 1 163 ? 30.838 0.704 -14.806 1.00 27.65 163 GLU A N 1
ATOM 1205 C CA . GLU A 1 163 ? 29.896 0.117 -15.760 1.00 28.37 163 GLU A CA 1
ATOM 1206 C C . GLU A 1 163 ? 28.890 -0.739 -15.021 1.00 30.65 163 GLU A C 1
ATOM 1207 O O . GLU A 1 163 ? 27.735 -0.835 -15.445 1.00 29.99 163 GLU A O 1
ATOM 1213 N N . ASN A 1 164 ? 29.329 -1.321 -13.887 1.00 27.01 164 ASN A N 1
ATOM 1214 C CA . ASN A 1 164 ? 28.509 -2.134 -13.009 1.00 26.73 164 ASN A CA 1
ATOM 1215 C C . ASN A 1 164 ? 27.362 -1.225 -12.491 1.00 29.95 164 ASN A C 1
ATOM 1216 O O . ASN A 1 164 ? 27.582 -0.312 -11.689 1.00 28.36 164 ASN A O 1
ATOM 1221 N N . ALA A 1 165 ? 26.157 -1.447 -13.033 1.00 27.28 165 ALA A N 1
ATOM 1222 C CA . ALA A 1 165 ? 24.942 -0.695 -12.702 1.00 26.82 165 ALA A CA 1
ATOM 1223 C C . ALA A 1 165 ? 24.543 -0.825 -11.246 1.00 29.31 165 ALA A C 1
ATOM 1224 O O . ALA A 1 165 ? 24.070 0.143 -10.665 1.00 29.52 165 ALA A O 1
ATOM 1226 N N . ASN A 1 166 ? 24.752 -1.997 -10.653 1.00 28.14 166 ASN A N 1
ATOM 1227 C CA . ASN A 1 166 ? 24.432 -2.216 -9.236 1.00 28.51 166 ASN A CA 1
ATOM 1228 C C . ASN A 1 166 ? 25.289 -1.320 -8.339 1.00 29.51 166 ASN A C 1
ATOM 1229 O O . ASN A 1 166 ? 24.729 -0.622 -7.498 1.00 27.77 166 ASN A O 1
ATOM 1234 N N . PHE A 1 167 ? 26.624 -1.243 -8.607 1.00 25.02 167 PHE A N 1
ATOM 1235 C CA . PHE A 1 167 ? 27.532 -0.388 -7.842 1.00 24.13 167 PHE A CA 1
ATOM 1236 C C . PHE A 1 167 ? 27.160 1.073 -8.057 1.00 27.20 167 PHE A C 1
ATOM 1237 O O . PHE A 1 167 ? 27.134 1.836 -7.097 1.00 25.94 167 PHE A O 1
ATOM 1245 N N . ARG A 1 168 ? 26.876 1.458 -9.310 1.00 23.97 168 ARG A N 1
ATOM 1246 C CA . ARG A 1 168 ? 26.530 2.830 -9.649 1.00 24.05 168 ARG A CA 1
ATOM 1247 C C . ARG A 1 168 ? 25.253 3.266 -8.936 1.00 28.97 168 ARG A C 1
ATOM 1248 O O . ARG A 1 168 ? 25.214 4.377 -8.401 1.00 25.37 168 ARG A O 1
ATOM 1256 N N . TYR A 1 169 ? 24.222 2.379 -8.895 1.00 30.01 169 TYR A N 1
ATOM 1257 C CA . TYR A 1 169 ? 22.962 2.639 -8.200 1.00 30.11 169 TYR A CA 1
ATOM 1258 C C . TYR A 1 169 ? 23.244 2.790 -6.698 1.00 31.44 169 TYR A C 1
ATOM 1259 O O . TYR A 1 169 ? 22.745 3.738 -6.083 1.00 30.77 169 TYR A O 1
ATOM 1268 N N . GLN A 1 170 ? 24.050 1.871 -6.110 1.00 27.35 170 GLN A N 1
ATOM 1269 C CA . GLN A 1 170 ? 24.393 1.927 -4.675 1.00 27.63 170 GLN A CA 1
ATOM 1270 C C . GLN A 1 170 ? 25.068 3.240 -4.316 1.00 29.08 170 GLN A C 1
ATOM 1271 O O . GLN A 1 170 ? 24.792 3.789 -3.263 1.00 28.55 170 GLN A O 1
ATOM 1277 N N . LEU A 1 171 ? 25.936 3.738 -5.193 1.00 27.11 171 LEU A N 1
ATOM 1278 C CA . LEU A 1 171 ? 26.642 5.008 -5.014 1.00 27.33 171 LEU A CA 1
ATOM 1279 C C . LEU A 1 171 ? 25.692 6.187 -5.116 1.00 29.81 171 LEU A C 1
ATOM 1280 O O . LEU A 1 171 ? 25.786 7.105 -4.296 1.00 29.20 171 LEU A O 1
ATOM 1285 N N . ILE A 1 172 ? 24.740 6.137 -6.086 1.00 25.79 172 ILE A N 1
ATOM 1286 C CA . ILE A 1 172 ? 23.723 7.176 -6.221 1.00 25.23 172 ILE A CA 1
ATOM 1287 C C . ILE A 1 172 ? 22.924 7.239 -4.907 1.00 28.28 172 ILE A C 1
ATOM 1288 O O . ILE A 1 172 ? 22.798 8.319 -4.327 1.00 27.94 172 ILE A O 1
ATOM 1293 N N . LYS A 1 173 ? 22.438 6.090 -4.421 1.00 25.58 173 LYS A N 1
ATOM 1294 C CA . LYS A 1 173 ? 21.650 6.006 -3.175 1.00 27.04 173 LYS A CA 1
ATOM 1295 C C . LYS A 1 173 ? 22.402 6.626 -1.987 1.00 31.97 173 LYS A C 1
ATOM 1296 O O . LYS A 1 173 ? 21.846 7.421 -1.235 1.00 32.12 173 LYS A O 1
ATOM 1302 N N . MET A 1 174 ? 23.666 6.256 -1.828 1.00 28.18 174 MET A N 1
ATOM 1303 C CA . MET A 1 174 ? 24.493 6.696 -0.725 1.00 27.95 174 MET A CA 1
ATOM 1304 C C . MET A 1 174 ? 24.890 8.188 -0.768 1.00 29.81 174 MET A C 1
ATOM 1305 O O . MET A 1 174 ? 24.813 8.871 0.251 1.00 28.24 174 MET A O 1
ATOM 1310 N N . PHE A 1 175 ? 25.401 8.654 -1.899 1.00 27.19 175 PHE A N 1
ATOM 1311 C CA . PHE A 1 175 ? 25.963 9.990 -2.011 1.00 27.84 175 PHE A CA 1
ATOM 1312 C C . PHE A 1 175 ? 25.063 11.034 -2.619 1.00 35.13 175 PHE A C 1
ATOM 1313 O O . PHE A 1 175 ? 25.397 12.218 -2.519 1.00 37.85 175 PHE A O 1
ATOM 1321 N N . VAL A 1 176 ? 23.951 10.639 -3.260 1.00 31.14 176 VAL A N 1
ATOM 1322 C CA . VAL A 1 176 ? 23.040 11.615 -3.856 1.00 31.38 176 VAL A CA 1
ATOM 1323 C C . VAL A 1 176 ? 21.763 11.656 -3.042 1.00 38.79 176 VAL A C 1
ATOM 1324 O O . VAL A 1 176 ? 21.385 12.725 -2.578 1.00 38.26 176 VAL A O 1
ATOM 1328 N N . CYS A 1 177 ? 21.106 10.499 -2.864 1.00 39.32 177 CYS A N 1
ATOM 1329 C CA . CYS A 1 177 ? 19.848 10.390 -2.126 1.00 42.33 177 CYS A CA 1
ATOM 1330 C C . CYS A 1 177 ? 19.993 10.687 -0.638 1.00 48.81 177 CYS A C 1
ATOM 1331 O O . CYS A 1 177 ? 19.297 11.558 -0.117 1.00 51.21 177 CYS A O 1
ATOM 1334 N N . ASP A 1 178 ? 20.884 9.966 0.051 1.00 44.05 178 ASP A N 1
ATOM 1335 C CA . ASP A 1 178 ? 21.097 10.159 1.482 1.00 67.39 178 ASP A CA 1
ATOM 1336 C C . ASP A 1 178 ? 21.863 11.474 1.726 1.00 83.96 178 ASP A C 1
ATOM 1337 O O . ASP A 1 178 ? 22.683 11.879 0.900 1.00 54.53 178 ASP A O 1
ATOM 1342 N N . GLU B 1 6 ? 25.615 24.916 -23.618 1.00 58.48 6 GLU B N 1
ATOM 1343 C CA . GLU B 1 6 ? 25.357 24.580 -22.224 1.00 57.12 6 GLU B CA 1
ATOM 1344 C C . GLU B 1 6 ? 25.506 23.070 -21.995 1.00 57.49 6 GLU B C 1
ATOM 1345 O O . GLU B 1 6 ? 24.888 22.259 -22.703 1.00 57.42 6 GLU B O 1
ATOM 1351 N N . TRP B 1 7 ? 26.313 22.714 -20.975 1.00 48.81 7 TRP B N 1
ATOM 1352 C CA . TRP B 1 7 ? 26.590 21.336 -20.597 1.00 45.25 7 TRP B CA 1
ATOM 1353 C C . TRP B 1 7 ? 25.457 20.645 -19.942 1.00 43.98 7 TRP B C 1
ATOM 1354 O O . TRP B 1 7 ? 25.231 19.478 -20.249 1.00 42.49 7 TRP B O 1
ATOM 1365 N N . TYR B 1 8 ? 24.856 21.300 -18.927 1.00 39.94 8 TYR B N 1
ATOM 1366 C CA . TYR B 1 8 ? 23.743 20.748 -18.179 1.00 40.05 8 TYR B CA 1
ATOM 1367 C C . TYR B 1 8 ? 22.549 20.533 -19.122 1.00 36.96 8 TYR B C 1
ATOM 1368 O O . TYR B 1 8 ? 21.833 19.565 -18.934 1.00 36.33 8 TYR B O 1
ATOM 1377 N N . ALA B 1 9 ? 22.353 21.412 -20.138 1.00 30.25 9 ALA B N 1
ATOM 1378 C CA . ALA B 1 9 ? 21.241 21.293 -21.084 1.00 27.21 9 ALA B CA 1
ATOM 1379 C C . ALA B 1 9 ? 21.382 20.029 -21.914 1.00 29.57 9 ALA B C 1
ATOM 1380 O O . ALA B 1 9 ? 20.427 19.277 -21.996 1.00 25.27 9 ALA B O 1
ATOM 1382 N N . ARG B 1 10 ? 22.594 19.761 -22.444 1.00 29.12 10 ARG B N 1
ATOM 1383 C CA . ARG B 1 10 ? 22.902 18.580 -23.242 1.00 29.77 10 ARG B CA 1
ATOM 1384 C C . ARG B 1 10 ? 22.835 17.311 -22.377 1.00 30.78 10 ARG B C 1
ATOM 1385 O O . ARG B 1 10 ? 22.344 16.273 -22.836 1.00 28.17 10 ARG B O 1
ATOM 1387 N N . LEU B 1 11 ? 23.301 17.414 -21.117 1.00 27.80 11 LEU B N 1
ATOM 1388 C CA . LEU B 1 11 ? 23.249 16.329 -20.121 1.00 27.76 11 LEU B CA 1
ATOM 1389 C C . LEU B 1 11 ? 21.753 15.935 -19.912 1.00 25.18 11 LEU B C 1
ATOM 1390 O O . LEU B 1 11 ? 21.411 14.756 -19.994 1.00 21.17 11 LEU B O 1
ATOM 1395 N N . LEU B 1 12 ? 20.890 16.924 -19.657 1.00 22.14 12 LEU B N 1
ATOM 1396 C CA . LEU B 1 12 ? 19.448 16.704 -19.436 1.00 20.86 12 LEU B CA 1
ATOM 1397 C C . LEU B 1 12 ? 18.723 16.176 -20.689 1.00 22.66 12 LEU B C 1
ATOM 1398 O O . LEU B 1 12 ? 17.899 15.268 -20.574 1.00 20.85 12 LEU B O 1
ATOM 1403 N N . LEU B 1 13 ? 19.085 16.691 -21.881 1.00 19.79 13 LEU B N 1
ATOM 1404 C CA . LEU B 1 13 ? 18.531 16.190 -23.134 1.00 19.57 13 LEU B CA 1
ATOM 1405 C C . LEU B 1 13 ? 18.831 14.684 -23.275 1.00 25.66 13 LEU B C 1
ATOM 1406 O O . LEU B 1 13 ? 17.948 13.943 -23.664 1.00 24.50 13 LEU B O 1
ATOM 1411 N N . ARG B 1 14 ? 20.055 14.238 -22.884 1.00 24.95 14 ARG B N 1
ATOM 1412 C CA . ARG B 1 14 ? 20.467 12.839 -22.865 1.00 26.09 14 ARG B CA 1
ATOM 1413 C C . ARG B 1 14 ? 19.719 12.071 -21.793 1.00 29.36 14 ARG B C 1
ATOM 1414 O O . ARG B 1 14 ? 19.261 10.969 -22.108 1.00 29.77 14 ARG B O 1
ATOM 1422 N N . CYS B 1 15 ? 19.620 12.610 -20.525 1.00 26.95 15 CYS B N 1
ATOM 1423 C CA . CYS B 1 15 ? 18.834 12.010 -19.415 1.00 28.25 15 CYS B CA 1
ATOM 1424 C C . CYS B 1 15 ? 17.393 11.683 -19.859 1.00 28.07 15 CYS B C 1
ATOM 1425 O O . CYS B 1 15 ? 16.812 10.695 -19.398 1.00 25.86 15 CYS B O 1
ATOM 1428 N N . THR B 1 16 ? 16.812 12.541 -20.707 1.00 21.85 16 THR B N 1
ATOM 1429 C CA . THR B 1 16 ? 15.428 12.416 -21.165 1.00 20.79 16 THR B CA 1
ATOM 1430 C C . THR B 1 16 ? 15.288 11.753 -22.557 1.00 26.08 16 THR B C 1
ATOM 1431 O O . THR B 1 16 ? 14.169 11.711 -23.106 1.00 25.91 16 THR B O 1
ATOM 1435 N N . ARG B 1 17 ? 16.403 11.240 -23.120 1.00 23.54 17 ARG B N 1
ATOM 1436 C CA . ARG B 1 17 ? 16.420 10.457 -24.356 1.00 25.87 17 ARG B CA 1
ATOM 1437 C C . ARG B 1 17 ? 16.024 9.035 -23.886 1.00 30.50 17 ARG B C 1
ATOM 1438 O O . ARG B 1 17 ? 16.855 8.246 -23.439 1.00 30.89 17 ARG B O 1
ATOM 1446 N N . ALA B 1 18 ? 14.719 8.784 -23.876 1.00 26.87 18 ALA B N 1
ATOM 1447 C CA . ALA B 1 18 ? 14.113 7.571 -23.352 1.00 28.19 18 ALA B CA 1
ATOM 1448 C C . ALA B 1 18 ? 14.063 6.391 -24.339 1.00 34.45 18 ALA B C 1
ATOM 1449 O O . ALA B 1 18 ? 13.649 5.283 -23.967 1.00 33.82 18 ALA B O 1
ATOM 1451 N N . GLY B 1 19 ? 14.515 6.630 -25.567 1.00 31.52 19 GLY B N 1
ATOM 1452 C CA . GLY B 1 19 ? 14.498 5.611 -26.606 1.00 32.48 19 GLY B CA 1
ATOM 1453 C C . GLY B 1 19 ? 13.112 5.506 -27.220 1.00 35.50 19 GLY B C 1
ATOM 1454 O O . GLY B 1 19 ? 12.260 6.373 -26.991 1.00 31.71 19 GLY B O 1
ATOM 1455 N N . PRO B 1 20 ? 12.834 4.426 -27.979 1.00 33.27 20 PRO B N 1
ATOM 1456 C CA . PRO B 1 20 ? 11.508 4.300 -28.624 1.00 32.47 20 PRO B CA 1
ATOM 1457 C C . PRO B 1 20 ? 10.342 4.081 -27.660 1.00 34.42 20 PRO B C 1
ATOM 1458 O O . PRO B 1 20 ? 10.493 3.361 -26.678 1.00 34.26 20 PRO B O 1
ATOM 1462 N N . PRO B 1 21 ? 9.161 4.666 -27.943 1.00 30.25 21 PRO B N 1
ATOM 1463 C CA . PRO B 1 21 ? 7.997 4.434 -27.073 1.00 28.11 21 PRO B CA 1
ATOM 1464 C C . PRO B 1 21 ? 7.598 2.963 -27.068 1.00 30.44 21 PRO B C 1
ATOM 1465 O O . PRO B 1 21 ? 7.663 2.303 -28.111 1.00 32.47 21 PRO B O 1
ATOM 1469 N N . LEU B 1 22 ? 7.246 2.441 -25.893 1.00 24.62 22 LEU B N 1
ATOM 1470 C CA . LEU B 1 22 ? 6.819 1.053 -25.729 1.00 26.70 22 LEU B CA 1
ATOM 1471 C C . LEU B 1 22 ? 5.286 0.960 -25.589 1.00 30.25 22 LEU B C 1
ATOM 1472 O O . LEU B 1 22 ? 4.734 -0.132 -25.490 1.00 31.80 22 LEU B O 1
ATOM 1477 N N . ALA B 1 23 ? 4.617 2.128 -25.639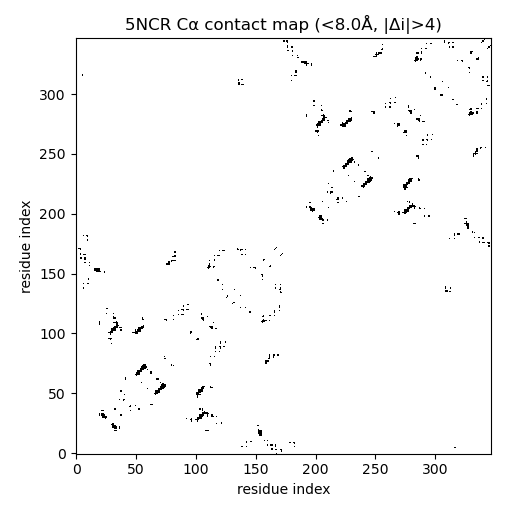 1.00 25.80 23 ALA B N 1
ATOM 1478 C CA . ALA B 1 23 ? 3.160 2.311 -25.659 1.00 26.72 23 ALA B CA 1
ATOM 1479 C C . ALA B 1 23 ? 2.867 3.673 -26.277 1.00 29.83 23 ALA B C 1
ATOM 1480 O O . ALA B 1 23 ? 3.719 4.560 -26.226 1.00 28.62 23 ALA B O 1
ATOM 1482 N N . LEU B 1 24 ? 1.709 3.822 -26.916 1.00 28.35 24 LEU B N 1
ATOM 1483 C CA . LEU B 1 24 ? 1.324 5.104 -27.498 1.00 28.24 24 LEU B CA 1
ATOM 1484 C C . LEU B 1 24 ? 0.192 5.698 -26.668 1.00 30.77 24 LEU B C 1
ATOM 1485 O O . LEU B 1 24 ? -0.524 4.925 -26.019 1.00 30.53 24 LEU B O 1
ATOM 1490 N N . PRO B 1 25 ? 0.048 7.047 -26.606 1.00 27.81 25 PRO B N 1
ATOM 1491 C CA . PRO B 1 25 ? -1.048 7.630 -25.813 1.00 27.63 25 PRO B CA 1
ATOM 1492 C C . PRO B 1 25 ? -2.410 7.051 -26.194 1.00 31.13 25 PRO B C 1
ATOM 1493 O O . PRO B 1 25 ? -2.682 6.844 -27.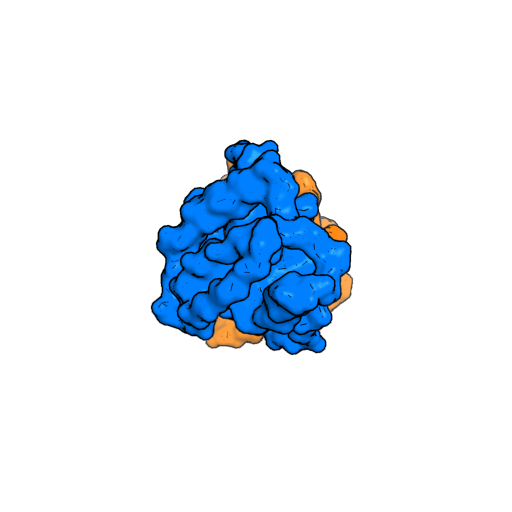375 1.00 30.36 25 PRO B O 1
ATOM 1497 N N . SER B 1 26 ? -3.193 6.688 -25.163 1.00 29.58 26 SER B N 1
ATOM 1498 C CA . SER B 1 26 ? -4.525 6.129 -25.262 1.00 33.21 26 SER B CA 1
ATOM 1499 C C . SER B 1 26 ? -5.313 6.879 -24.201 1.00 39.32 26 SER B C 1
ATOM 1500 O O . SER B 1 26 ? -5.159 6.632 -22.993 1.00 39.16 26 SER B O 1
ATOM 1503 N N . GLY B 1 27 ? -5.958 7.922 -24.684 1.00 34.71 27 GLY B N 1
ATOM 1504 C CA . GLY B 1 27 ? -6.817 8.804 -23.917 1.00 34.18 27 GLY B CA 1
ATOM 1505 C C . GLY B 1 27 ? -6.145 10.104 -23.546 1.00 35.69 27 GLY B C 1
ATOM 1506 O O . GLY B 1 27 ? -4.908 10.183 -23.512 1.00 35.04 27 GLY B O 1
ATOM 1507 N N . MET B 1 28 ? -6.941 11.119 -23.244 1.00 30.18 28 MET B N 1
ATOM 1508 C CA . MET B 1 28 ? -6.330 12.369 -22.820 1.00 28.30 28 MET B CA 1
ATOM 1509 C C . MET B 1 28 ? -5.826 12.238 -21.389 1.00 32.75 28 MET B C 1
ATOM 1510 O O . MET B 1 28 ? -6.267 11.366 -20.644 1.00 33.59 28 MET B O 1
ATOM 1515 N N . THR B 1 29 ? -4.869 13.066 -21.032 1.00 29.46 29 THR B N 1
ATOM 1516 C CA . THR B 1 29 ? -4.243 13.085 -19.716 1.00 28.63 29 THR B CA 1
ATOM 1517 C C . THR B 1 29 ? -4.468 14.472 -19.148 1.00 30.16 29 THR B C 1
ATOM 1518 O O . THR B 1 29 ? -4.134 15.466 -19.758 1.00 27.25 29 THR B O 1
ATOM 1522 N N . ARG B 1 30 ? -5.022 14.515 -17.965 1.00 29.17 30 ARG B N 1
ATOM 1523 C CA . ARG B 1 30 ? -5.303 15.722 -17.240 1.00 29.78 30 ARG B CA 1
ATOM 1524 C C . ARG B 1 30 ? -3.988 16.091 -16.532 1.00 35.50 30 ARG B C 1
ATOM 1525 O O . ARG B 1 30 ? -3.504 15.332 -15.699 1.00 37.24 30 ARG B O 1
ATOM 1533 N N . LEU B 1 31 ? -3.376 17.212 -16.919 1.00 32.26 31 LEU B N 1
ATOM 1534 C CA . LEU B 1 31 ? -2.092 17.675 -16.360 1.00 32.15 31 LEU B CA 1
ATOM 1535 C C . LEU B 1 31 ? -2.295 18.486 -15.088 1.00 35.68 31 LEU B C 1
ATOM 1536 O O . LEU B 1 31 ? -1.486 18.387 -14.151 1.00 34.91 31 LEU B O 1
ATOM 1541 N N . THR B 1 32 ? -3.315 19.359 -15.098 1.00 30.86 32 THR B N 1
ATOM 1542 C CA . THR B 1 32 ? -3.762 20.152 -13.951 1.00 33.20 32 THR B CA 1
ATOM 1543 C C . THR B 1 32 ? -5.278 20.019 -13.906 1.00 38.91 32 THR B C 1
ATOM 1544 O O . THR B 1 32 ? -5.855 19.520 -14.873 1.00 37.75 32 THR B O 1
ATOM 1548 N N . ASP B 1 33 ? -5.933 20.547 -12.859 1.00 37.64 33 ASP B N 1
ATOM 1549 C CA . ASP B 1 33 ? -7.386 20.489 -12.742 1.00 40.37 33 ASP B CA 1
ATOM 1550 C C . ASP B 1 33 ? -8.133 20.893 -14.032 1.00 43.49 33 ASP B C 1
ATOM 1551 O O . ASP B 1 33 ? -9.140 20.264 -14.349 1.00 44.30 33 ASP B O 1
ATOM 1556 N N . HIS B 1 34 ? -7.618 21.868 -14.812 1.00 38.09 34 HIS B N 1
ATOM 1557 C CA . HIS B 1 34 ? -8.318 22.287 -16.031 1.00 37.12 34 HIS B CA 1
ATOM 1558 C C . HIS B 1 34 ? -7.539 22.115 -17.345 1.00 35.30 34 HIS B C 1
ATOM 1559 O O . HIS B 1 34 ? -8.117 22.345 -18.398 1.00 34.76 34 HIS B O 1
ATOM 1566 N N . VAL B 1 35 ? -6.262 21.722 -17.315 1.00 28.19 35 VAL B N 1
ATOM 1567 C CA . VAL B 1 35 ? -5.504 21.547 -18.566 1.00 25.03 35 VAL B CA 1
ATOM 1568 C C . VAL B 1 35 ? -5.313 20.055 -18.879 1.00 24.42 35 VAL B C 1
ATOM 1569 O O . VAL B 1 35 ? -4.899 19.286 -18.030 1.00 22.80 35 VAL B O 1
ATOM 1573 N N . TYR B 1 36 ? -5.666 19.663 -20.105 1.00 19.72 36 TYR B N 1
ATOM 1574 C CA . TYR B 1 36 ? -5.598 18.299 -20.601 1.00 18.66 36 TYR B CA 1
ATOM 1575 C C . TYR B 1 36 ? -4.705 18.243 -21.822 1.00 23.26 36 TYR B C 1
ATOM 1576 O O . TYR B 1 36 ? -4.618 19.209 -22.591 1.00 21.08 36 TYR B O 1
ATOM 1585 N N . LEU B 1 37 ? -4.026 17.105 -21.973 1.00 21.95 37 LEU B N 1
ATOM 1586 C CA . LEU B 1 37 ? -3.124 16.793 -23.069 1.00 22.31 37 LEU B CA 1
ATOM 1587 C C . LEU B 1 37 ? -3.773 15.656 -23.841 1.00 27.15 37 LEU B C 1
ATOM 1588 O O . LEU B 1 37 ? -4.180 14.678 -23.238 1.00 26.94 37 LEU B O 1
ATOM 1593 N N . GLY B 1 38 ? -3.894 15.816 -25.152 1.00 23.71 38 GLY B N 1
ATOM 1594 C CA . GLY B 1 38 ? -4.505 14.799 -25.987 1.00 24.28 38 GLY B CA 1
ATOM 1595 C C . GLY B 1 38 ? -4.021 14.782 -27.409 1.00 28.50 38 GLY B C 1
ATOM 1596 O O . GLY B 1 38 ? -3.135 15.557 -27.790 1.00 26.30 38 GLY B O 1
ATOM 1597 N N . SER B 1 39 ? -4.626 13.877 -28.202 1.00 27.61 39 SER B N 1
ATOM 1598 C CA . SER B 1 39 ? -4.315 13.666 -29.610 1.00 26.60 39 SER B CA 1
ATOM 1599 C C . SER B 1 39 ? -5.460 14.184 -30.493 1.00 29.90 39 SER B C 1
ATOM 1600 O O . SER B 1 39 ? -6.446 14.722 -29.981 1.00 29.58 39 SER B O 1
ATOM 1603 N N . ALA B 1 40 ? -5.358 13.947 -31.816 1.00 28.32 40 ALA B N 1
ATOM 1604 C CA . ALA B 1 40 ? -6.393 14.290 -32.800 1.00 29.91 40 ALA B CA 1
ATOM 1605 C C . ALA B 1 40 ? -7.682 13.540 -32.487 1.00 38.66 40 ALA B C 1
ATOM 1606 O O . ALA B 1 40 ? -8.765 14.100 -32.653 1.00 39.12 40 ALA B O 1
ATOM 1608 N N . GLU B 1 41 ? -7.566 12.282 -32.004 1.00 38.35 41 GLU B N 1
ATOM 1609 C CA . GLU B 1 41 ? -8.707 11.450 -31.611 1.00 40.24 41 GLU B CA 1
ATOM 1610 C C . GLU B 1 41 ? -9.490 12.093 -30.462 1.00 41.34 41 GLU B C 1
ATOM 1611 O O . GLU B 1 41 ? -10.720 12.104 -30.505 1.00 42.40 41 GLU B O 1
ATOM 1617 N N . ASP B 1 42 ? -8.778 12.662 -29.457 1.00 34.79 42 ASP B N 1
ATOM 1618 C CA . ASP B 1 42 ? -9.419 13.334 -28.326 1.00 32.46 42 ASP B CA 1
ATOM 1619 C C . ASP B 1 42 ? -10.085 14.629 -28.778 1.00 33.07 42 ASP B C 1
ATOM 1620 O O . ASP B 1 42 ? -11.211 14.929 -28.361 1.00 33.75 42 ASP B O 1
ATOM 1625 N N . ALA B 1 43 ? -9.399 15.384 -29.658 1.00 27.73 43 ALA B N 1
ATOM 1626 C CA . ALA B 1 43 ? -9.925 16.648 -30.208 1.00 27.32 43 ALA B CA 1
ATOM 1627 C C . ALA B 1 43 ? -11.196 16.390 -31.007 1.00 33.54 43 ALA B C 1
ATOM 1628 O O . ALA B 1 43 ? -12.168 17.117 -30.824 1.00 34.04 43 ALA B O 1
ATOM 1630 N N . ARG B 1 44 ? -11.204 15.328 -31.843 1.00 31.97 44 ARG B N 1
ATOM 1631 C CA . ARG B 1 44 ? -12.350 14.920 -32.670 1.00 35.37 44 ARG B CA 1
ATOM 1632 C C . ARG B 1 44 ? -13.568 14.586 -31.817 1.00 40.83 44 ARG B C 1
ATOM 1633 O O . ARG B 1 44 ? -14.686 14.937 -32.194 1.00 43.94 44 ARG B O 1
ATOM 1641 N N . ALA B 1 45 ? -13.343 13.913 -30.669 1.00 36.67 45 ALA B N 1
ATOM 1642 C CA . ALA B 1 45 ? -14.392 13.525 -29.723 1.00 37.26 45 ALA B CA 1
ATOM 1643 C C . ALA B 1 45 ? -15.042 14.766 -29.100 1.00 40.51 45 ALA B C 1
ATOM 1644 O O . ALA B 1 45 ? -16.265 14.814 -29.001 1.00 41.52 45 ALA B O 1
ATOM 1646 N N . VAL B 1 46 ? -14.237 15.777 -28.726 1.00 36.59 46 VAL B N 1
ATOM 1647 C CA . VAL B 1 46 ? -14.709 17.065 -28.176 1.00 37.54 46 VAL B CA 1
ATOM 1648 C C . VAL B 1 46 ? -15.627 17.751 -29.211 1.00 45.82 46 VAL B C 1
ATOM 1649 O O . VAL B 1 46 ? -16.764 18.098 -28.890 1.00 46.11 46 VAL B O 1
ATOM 1653 N N . LEU B 1 47 ? -15.133 17.891 -30.457 1.00 42.88 47 LEU B N 1
ATOM 1654 C CA . LEU B 1 47 ? -15.838 18.532 -31.570 1.00 44.25 47 LEU B CA 1
ATOM 1655 C C . LEU B 1 47 ? -17.143 17.825 -31.995 1.00 51.66 47 LEU B C 1
ATOM 1656 O O . LEU B 1 47 ? -18.057 18.507 -32.462 1.00 53.67 47 LEU B O 1
ATOM 1661 N N . ARG B 1 48 ? -17.242 16.485 -31.808 1.00 48.59 48 ARG B N 1
ATOM 1662 C CA . ARG B 1 48 ? -18.459 15.708 -32.125 1.00 50.58 48 ARG B CA 1
ATOM 1663 C C . ARG B 1 48 ? -19.496 15.846 -30.995 1.00 55.30 48 ARG B C 1
ATOM 1664 O O . ARG B 1 48 ? -20.620 15.360 -31.135 1.00 56.51 48 ARG B O 1
ATOM 1672 N N . GLY B 1 49 ? -19.082 16.436 -29.871 1.00 50.55 49 GLY B N 1
ATOM 1673 C CA . GLY B 1 49 ? -19.908 16.557 -28.677 1.00 51.18 49 GLY B CA 1
ATOM 1674 C C . GLY B 1 49 ? -19.966 15.235 -27.929 1.00 54.72 49 GLY B C 1
ATOM 1675 O O . GLY B 1 49 ? -20.916 14.987 -27.187 1.00 55.11 49 GLY B O 1
ATOM 1676 N N . ASP B 1 50 ? -18.935 14.382 -28.120 1.00 50.04 50 ASP B N 1
ATOM 1677 C CA . ASP B 1 50 ? -18.800 13.050 -27.536 1.00 50.00 50 ASP B CA 1
ATOM 1678 C C . ASP B 1 50 ? -17.890 13.009 -26.298 1.00 50.02 50 ASP B C 1
ATOM 1679 O O . ASP B 1 50 ? -17.674 11.935 -25.740 1.00 49.80 50 ASP B O 1
ATOM 1684 N N . SER B 1 51 ? -17.363 14.164 -25.872 1.00 43.87 51 SER B N 1
ATOM 1685 C CA . SER B 1 51 ? -16.460 14.255 -24.714 1.00 41.38 51 SER B CA 1
ATOM 1686 C C . SER B 1 51 ? -17.232 14.288 -23.407 1.00 45.57 51 SER B C 1
ATOM 1687 O O . SER B 1 51 ? -18.319 14.842 -23.365 1.00 47.41 51 SER B O 1
ATOM 1690 N N . GLY B 1 52 ? -16.660 13.708 -22.361 1.00 40.76 52 GLY B N 1
ATOM 1691 C CA . GLY B 1 52 ? -17.235 13.707 -21.021 1.00 41.10 52 GLY B CA 1
ATOM 1692 C C . GLY B 1 52 ? -16.803 14.910 -20.201 1.00 41.22 52 GLY B C 1
ATOM 1693 O O . GLY B 1 52 ? -17.226 15.063 -19.053 1.00 39.94 52 GLY B O 1
ATOM 1694 N N . VAL B 1 53 ? -15.959 15.783 -20.792 1.00 36.47 53 VAL B N 1
ATOM 1695 C CA . VAL B 1 53 ? -15.478 17.005 -20.144 1.00 35.72 53 VAL B CA 1
ATOM 1696 C C . VAL B 1 53 ? -16.071 18.225 -20.892 1.00 38.65 53 VAL B C 1
ATOM 1697 O O . VAL B 1 53 ? -16.057 18.264 -22.129 1.00 36.78 53 VAL B O 1
ATOM 1701 N N . ASP B 1 54 ? -16.610 19.196 -20.144 1.00 35.29 54 ASP B N 1
ATOM 1702 C CA . ASP B 1 54 ? -17.174 20.402 -20.728 1.00 35.04 54 ASP B CA 1
ATOM 1703 C C . ASP B 1 54 ? -16.028 21.334 -21.112 1.00 37.71 54 ASP B C 1
ATOM 1704 O O . ASP B 1 54 ? -15.812 22.338 -20.423 1.00 37.99 54 ASP B O 1
ATOM 1709 N N . PHE B 1 55 ? -15.309 21.018 -22.205 1.00 31.68 55 PHE B N 1
ATOM 1710 C CA . PHE B 1 55 ? -14.189 21.820 -22.672 1.00 30.46 55 PHE B CA 1
ATOM 1711 C C . PHE B 1 55 ? -14.638 23.187 -23.131 1.00 36.90 55 PHE B C 1
ATOM 1712 O O . PHE B 1 55 ? -15.643 23.303 -23.845 1.00 36.70 55 PHE B O 1
ATOM 1720 N N . LYS B 1 56 ? -13.934 24.227 -22.666 1.00 35.06 56 LYS B N 1
ATOM 1721 C CA . LYS B 1 56 ? -14.266 25.593 -23.068 1.00 36.81 56 LYS B CA 1
ATOM 1722 C C . LYS B 1 56 ? -13.276 26.084 -24.107 1.00 39.64 56 LYS B C 1
ATOM 1723 O O . LYS B 1 56 ? -13.598 26.972 -24.896 1.00 39.62 56 LYS B O 1
ATOM 1725 N N . CYS B 1 57 ? -12.068 25.500 -24.093 1.00 34.89 57 CYS B N 1
ATOM 1726 C CA A CYS B 1 57 ? -10.970 25.878 -24.984 0.50 33.85 57 CYS B CA 1
ATOM 1727 C CA B CYS B 1 57 ? -10.997 25.880 -24.991 0.50 32.71 57 CYS B CA 1
ATOM 1728 C C . CYS B 1 57 ? -10.229 24.681 -25.568 1.00 33.29 57 CYS B C 1
ATOM 1729 O O . CYS B 1 57 ? -10.071 23.652 -24.907 1.00 30.56 57 CYS B O 1
ATOM 1734 N N . LEU B 1 58 ? -9.766 24.837 -26.803 1.00 27.71 58 LEU B N 1
ATOM 1735 C CA . LEU B 1 58 ? -8.966 23.866 -27.543 1.00 26.32 58 LEU B CA 1
ATOM 1736 C C . LEU B 1 58 ? -7.707 24.576 -28.021 1.00 27.77 58 LEU B C 1
ATOM 1737 O O . LEU B 1 58 ? -7.787 25.665 -28.594 1.00 27.37 58 LEU B O 1
ATOM 1742 N N . VAL B 1 59 ? -6.552 23.989 -27.760 1.00 24.47 59 VAL B N 1
ATOM 1743 C CA . VAL B 1 59 ? -5.290 24.559 -28.221 1.00 22.95 59 VAL B CA 1
ATOM 1744 C C . VAL B 1 59 ? -4.785 23.562 -29.278 1.00 27.27 59 VAL B C 1
ATOM 1745 O O . VAL B 1 59 ? -4.305 22.470 -28.955 1.00 26.90 59 VAL B O 1
ATOM 1749 N N . ASN B 1 60 ? -4.943 23.938 -30.533 1.00 24.99 60 ASN B N 1
ATOM 1750 C CA . ASN B 1 60 ? -4.599 23.148 -31.709 1.00 24.94 60 ASN B CA 1
ATOM 1751 C C . ASN B 1 60 ? -3.201 23.438 -32.195 1.00 29.65 60 ASN B C 1
ATOM 1752 O O . ASN B 1 60 ? -2.922 24.512 -32.733 1.00 30.12 60 ASN B O 1
ATOM 1757 N N . MET B 1 61 ? -2.329 22.462 -32.057 1.00 28.32 61 MET B N 1
ATOM 1758 C CA . MET B 1 61 ? -0.948 22.648 -32.467 1.00 29.54 61 MET B CA 1
ATOM 1759 C C . MET B 1 61 ? -0.570 21.863 -33.704 1.00 36.69 61 MET B C 1
ATOM 1760 O O . MET B 1 61 ? 0.591 21.538 -33.919 1.00 40.17 61 MET B O 1
ATOM 1765 N N . THR B 1 62 ? -1.534 21.673 -34.576 1.00 33.36 62 THR B N 1
ATOM 1766 C CA . THR B 1 62 ? -1.370 20.961 -35.839 1.00 35.19 62 THR B CA 1
ATOM 1767 C C . THR B 1 62 ? -1.426 22.004 -36.931 1.00 39.54 62 THR B C 1
ATOM 1768 O O . THR B 1 62 ? -1.786 23.139 -36.653 1.00 37.89 62 THR B O 1
ATOM 1772 N N . MET B 1 63 ? -1.104 21.621 -38.163 1.00 40.42 63 MET B N 1
ATOM 1773 C CA . MET B 1 63 ? -1.124 22.511 -39.319 1.00 43.98 63 MET B CA 1
ATOM 1774 C C . MET B 1 63 ? -2.523 22.842 -39.800 1.00 52.01 63 MET B C 1
ATOM 1775 O O . MET B 1 63 ? -2.739 23.958 -40.278 1.00 55.18 63 MET B O 1
ATOM 1780 N N . SER B 1 64 ? -3.462 21.883 -39.684 1.00 48.17 64 SER B N 1
ATOM 1781 C CA . SER B 1 64 ? -4.845 22.015 -40.148 1.00 49.60 64 SER B CA 1
ATOM 1782 C C . SER B 1 64 ? -5.752 22.688 -39.142 1.00 51.32 64 SER B C 1
ATOM 1783 O O . SER B 1 64 ? -5.845 22.249 -37.988 1.00 48.41 64 SER B O 1
ATOM 1786 N N . LYS B 1 65 ? -6.454 23.738 -39.604 1.00 47.39 65 LYS B N 1
ATOM 1787 C CA . LYS B 1 65 ? -7.427 24.490 -38.814 1.00 46.45 65 LYS B CA 1
ATOM 1788 C C . LYS B 1 65 ? -8.761 23.725 -38.861 1.00 49.97 65 LYS B C 1
ATOM 1789 O O . LYS B 1 65 ? -8.960 22.900 -39.752 1.00 51.35 65 LYS B O 1
ATOM 1795 N N . TYR B 1 66 ? -9.655 23.984 -37.890 1.00 44.81 66 TYR B N 1
ATOM 1796 C CA . TYR B 1 66 ? -11.002 23.414 -37.822 1.00 44.81 66 TYR B CA 1
ATOM 1797 C C . TYR B 1 66 ? -11.984 24.422 -37.221 1.00 50.51 66 TYR B C 1
ATOM 1798 O O . TYR B 1 66 ? -11.576 25.372 -36.537 1.00 48.86 66 TYR B O 1
ATOM 1807 N N . SER B 1 67 ? -13.284 24.193 -37.477 1.00 50.18 67 SER B N 1
ATOM 1808 C CA . SER B 1 67 ? -14.380 24.987 -36.947 1.00 51.07 67 SER B CA 1
ATOM 1809 C C . SER B 1 67 ? -14.728 24.407 -35.586 1.00 53.98 67 SER B C 1
ATOM 1810 O O . SER B 1 67 ? -14.606 23.197 -35.382 1.00 52.01 67 SER B O 1
ATOM 1813 N N . THR B 1 68 ? -15.186 25.261 -34.670 1.00 52.37 68 THR B N 1
ATOM 1814 C CA . THR B 1 68 ? -15.595 24.832 -33.335 1.00 52.20 68 THR B CA 1
ATOM 1815 C C . THR B 1 68 ? -17.086 25.062 -33.091 1.00 58.62 68 THR B C 1
ATOM 1816 O O . THR B 1 68 ? -17.624 26.091 -33.526 1.00 58.50 68 THR B O 1
ATOM 1820 N N . PRO B 1 69 ? -17.756 24.161 -32.328 1.00 56.30 69 PRO B N 1
ATOM 1821 C CA . PRO B 1 69 ? -19.167 24.408 -31.993 1.00 58.45 69 PRO B CA 1
ATOM 1822 C C . PRO B 1 69 ? -19.261 25.583 -31.016 1.00 63.75 69 PRO B C 1
ATOM 1823 O O . PRO B 1 69 ? -18.232 26.031 -30.475 1.00 61.66 69 PRO B O 1
ATOM 1827 N N . ALA B 1 70 ? -20.487 26.091 -30.811 1.00 61.92 70 ALA B N 1
ATOM 1828 C CA . ALA B 1 70 ? -20.770 27.212 -29.921 1.00 62.11 70 ALA B CA 1
ATOM 1829 C C . ALA B 1 70 ? -20.281 26.915 -28.508 1.00 62.10 70 ALA B C 1
ATOM 1830 O O . ALA B 1 70 ? -20.445 25.796 -28.025 1.00 60.75 70 ALA B O 1
ATOM 1832 N N . GLY B 1 71 ? -19.655 27.906 -27.883 1.00 57.98 71 GLY B N 1
ATOM 1833 C CA . GLY B 1 71 ? -19.143 27.797 -26.521 1.00 56.97 71 GLY B CA 1
ATOM 1834 C C . GLY B 1 71 ? -17.714 27.303 -26.409 1.00 57.86 71 GLY B C 1
ATOM 1835 O O . GLY B 1 71 ? -17.146 27.330 -25.313 1.00 57.21 71 GLY B O 1
ATOM 1836 N N . ILE B 1 72 ? -17.125 26.826 -27.528 1.00 51.64 72 ILE B N 1
ATOM 1837 C CA . ILE B 1 72 ? -15.733 26.354 -27.539 1.00 48.16 72 ILE B CA 1
ATOM 1838 C C . ILE B 1 72 ? -14.852 27.279 -28.389 1.00 47.40 72 ILE B C 1
ATOM 1839 O O . ILE B 1 72 ? -15.162 27.512 -29.559 1.00 46.32 72 ILE B O 1
ATOM 1844 N N . THR B 1 73 ? -13.753 27.781 -27.797 1.00 41.78 73 THR B N 1
ATOM 1845 C CA . THR B 1 73 ? -12.778 28.649 -28.464 1.00 41.42 73 THR B CA 1
ATOM 1846 C C . THR B 1 73 ? -11.525 27.826 -28.820 1.00 44.00 73 THR B C 1
ATOM 1847 O O . THR B 1 73 ? -10.922 27.222 -27.936 1.00 41.43 73 THR B O 1
ATOM 1851 N N . ALA B 1 74 ? -11.136 27.811 -30.108 1.00 40.56 74 ALA B N 1
ATOM 1852 C CA . ALA B 1 74 ? -9.942 27.091 -30.542 1.00 38.59 74 ALA B CA 1
ATOM 1853 C C . ALA B 1 74 ? -8.810 28.065 -30.876 1.00 41.26 74 ALA B C 1
ATOM 1854 O O . ALA B 1 74 ? -8.987 28.986 -31.685 1.00 42.23 74 ALA B O 1
ATOM 1856 N N . TYR B 1 75 ? -7.680 27.895 -30.205 1.00 34.50 75 TYR B N 1
ATOM 1857 C CA . TYR B 1 75 ? -6.461 28.673 -30.437 1.00 34.09 75 TYR B CA 1
ATOM 1858 C C . TYR B 1 75 ? -5.594 27.781 -31.336 1.00 38.05 75 TYR B C 1
ATOM 1859 O O . TYR B 1 75 ? -5.366 26.611 -31.017 1.00 36.36 75 TYR B O 1
ATOM 1868 N N . HIS B 1 76 ? -5.194 28.301 -32.493 1.00 34.08 76 HIS B N 1
ATOM 1869 C CA . HIS B 1 76 ? -4.418 27.559 -33.477 1.00 32.63 76 HIS B CA 1
ATOM 1870 C C . HIS B 1 76 ? -2.963 27.988 -33.465 1.00 34.01 76 HIS B C 1
ATOM 1871 O O . HIS B 1 76 ? -2.642 29.155 -33.693 1.00 34.50 76 HIS B O 1
ATOM 1878 N N . ILE B 1 77 ? -2.093 27.055 -33.142 1.00 27.51 77 ILE B N 1
ATOM 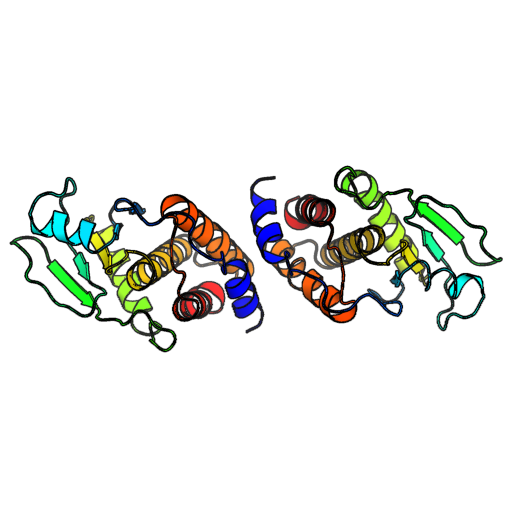1879 C CA . ILE B 1 77 ? -0.650 27.271 -33.095 1.00 27.53 77 ILE B CA 1
ATOM 1880 C C . ILE B 1 77 ? -0.105 26.230 -34.069 1.00 32.76 77 ILE B C 1
ATOM 1881 O O . ILE B 1 77 ? 0.094 25.064 -33.707 1.00 32.70 77 ILE B O 1
ATOM 1886 N N . PRO B 1 78 ? -0.067 26.562 -35.370 1.00 31.93 78 PRO B N 1
ATOM 1887 C CA . PRO B 1 78 ? 0.409 25.564 -36.343 1.00 32.57 78 PRO B CA 1
ATOM 1888 C C . PRO B 1 78 ? 1.902 25.397 -36.196 1.00 36.86 78 PRO B C 1
ATOM 1889 O O . PRO B 1 78 ? 2.648 26.361 -36.094 1.00 38.79 78 PRO B O 1
ATOM 1893 N N . LEU B 1 79 ? 2.291 24.174 -35.992 1.00 31.83 79 LEU B N 1
ATOM 1894 C CA . LEU B 1 79 ? 3.660 23.759 -35.808 1.00 30.10 79 LEU B CA 1
ATOM 1895 C C . LEU B 1 79 ? 3.807 22.461 -36.538 1.00 33.02 79 LEU B C 1
ATOM 1896 O O . LEU B 1 79 ? 2.842 21.679 -36.667 1.00 30.91 79 LEU B O 1
ATOM 1901 N N . ARG B 1 80 ? 5.042 22.258 -37.026 1.00 31.05 80 ARG B N 1
ATOM 1902 C CA . ARG B 1 80 ? 5.504 21.061 -37.697 1.00 32.09 80 ARG B CA 1
ATOM 1903 C C . ARG B 1 80 ? 6.286 20.273 -36.642 1.00 35.33 80 ARG B C 1
ATOM 1904 O O . ARG B 1 80 ? 7.046 20.866 -35.865 1.00 34.03 80 ARG B O 1
ATOM 1912 N N . ASP B 1 81 ? 6.068 18.945 -36.591 1.00 31.45 81 ASP B N 1
ATOM 1913 C CA . ASP B 1 81 ? 6.800 18.114 -35.663 1.00 29.57 81 ASP B CA 1
ATOM 1914 C C . ASP B 1 81 ? 8.121 17.697 -36.351 1.00 33.58 81 ASP B C 1
ATOM 1915 O O . ASP B 1 81 ? 8.199 16.642 -36.976 1.00 35.09 81 ASP B O 1
ATOM 1920 N N . ASP B 1 82 ? 9.129 18.569 -36.281 1.00 29.23 82 ASP B N 1
ATOM 1921 C CA . ASP B 1 82 ? 10.449 18.316 -36.894 1.00 30.55 82 ASP B CA 1
ATOM 1922 C C . ASP B 1 82 ? 11.615 18.826 -36.031 1.00 35.15 82 ASP B C 1
ATOM 1923 O O . ASP B 1 82 ? 11.383 19.346 -34.927 1.00 31.80 82 ASP B O 1
ATOM 1928 N N . ASP B 1 83 ? 12.861 18.700 -36.539 1.00 34.21 83 ASP B N 1
ATOM 1929 C CA . ASP B 1 83 ? 14.046 19.066 -35.778 1.00 35.86 83 ASP B CA 1
ATOM 1930 C C . ASP B 1 83 ? 14.514 20.511 -35.962 1.00 41.48 83 ASP B C 1
ATOM 1931 O O . ASP B 1 83 ? 15.526 20.878 -35.358 1.00 42.46 83 ASP B O 1
ATOM 1936 N N . LYS B 1 84 ? 13.800 21.346 -36.711 1.00 36.99 84 LYS B N 1
ATOM 1937 C CA . LYS B 1 84 ? 14.280 22.726 -36.867 1.00 37.03 84 LYS B CA 1
ATOM 1938 C C . LYS B 1 84 ? 13.268 23.769 -36.391 1.00 38.85 84 LYS B C 1
ATOM 1939 O O . LYS B 1 84 ? 13.606 24.933 -36.238 1.00 39.07 84 LYS B O 1
ATOM 1945 N N . THR B 1 85 ? 12.055 23.328 -36.084 1.00 34.59 85 THR B N 1
ATOM 1946 C CA . THR B 1 85 ? 10.974 24.191 -35.602 1.00 32.60 85 THR B CA 1
ATOM 1947 C C . THR B 1 85 ? 11.337 24.888 -34.271 1.00 35.05 85 THR B C 1
ATOM 1948 O O . THR B 1 85 ? 11.824 24.258 -33.339 1.00 30.81 85 THR B O 1
ATOM 1952 N N . ASN B 1 86 ? 11.114 26.223 -34.265 1.00 33.08 86 ASN B N 1
ATOM 1953 C CA . ASN B 1 86 ? 11.306 27.152 -33.161 1.00 31.98 86 ASN B CA 1
ATOM 1954 C C . ASN B 1 86 ? 10.019 27.280 -32.314 1.00 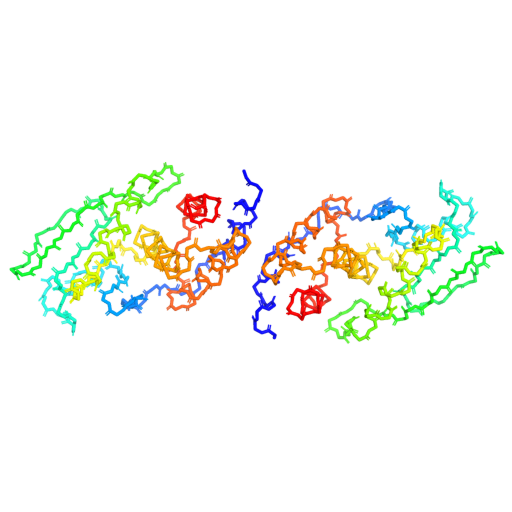30.80 86 ASN B C 1
ATOM 1955 O O . ASN B 1 86 ? 8.963 27.660 -32.813 1.00 30.27 86 ASN B O 1
ATOM 1960 N N . ILE B 1 87 ? 10.130 26.962 -31.032 1.00 25.49 87 ILE B N 1
ATOM 1961 C CA . ILE B 1 87 ? 9.026 27.028 -30.064 1.00 24.04 87 ILE B CA 1
ATOM 1962 C C . ILE B 1 87 ? 9.328 28.012 -28.922 1.00 26.47 87 ILE B C 1
ATOM 1963 O O . ILE B 1 87 ? 8.476 28.218 -28.051 1.00 23.35 87 ILE B O 1
ATOM 1968 N N . ALA B 1 88 ? 10.546 28.600 -28.934 1.00 27.08 88 ALA B N 1
ATOM 1969 C CA . ALA B 1 88 ? 11.048 29.573 -27.954 1.00 27.87 88 ALA B CA 1
ATOM 1970 C C . ALA B 1 88 ? 10.189 30.826 -27.858 1.00 31.96 88 ALA B C 1
ATOM 1971 O O . ALA B 1 88 ? 10.073 31.361 -26.765 1.00 31.83 88 ALA B O 1
ATOM 1973 N N . SER B 1 89 ? 9.582 31.308 -28.963 1.00 30.24 89 SER B N 1
ATOM 1974 C CA . SER B 1 89 ? 8.705 32.490 -28.815 1.00 30.63 89 SER B CA 1
ATOM 1975 C C . SER B 1 89 ? 7.217 32.106 -28.601 1.00 30.68 89 SER B C 1
ATOM 1976 O O . SER B 1 89 ? 6.468 32.868 -27.986 1.00 29.20 89 SER B O 1
ATOM 1979 N N . ILE B 1 90 ? 6.816 30.895 -28.998 1.00 26.86 90 ILE B N 1
ATOM 1980 C CA . ILE B 1 90 ? 5.446 30.397 -28.781 1.00 25.68 90 ILE B CA 1
ATOM 1981 C C . ILE B 1 90 ? 5.231 30.020 -27.295 1.00 27.43 90 ILE B C 1
ATOM 1982 O O . ILE B 1 90 ? 4.173 30.309 -26.718 1.00 24.95 90 ILE B O 1
ATOM 1987 N N . MET B 1 91 ? 6.234 29.347 -26.692 1.00 25.24 91 MET B N 1
ATOM 1988 C CA . MET B 1 91 ? 6.139 28.835 -25.324 1.00 26.13 91 MET B CA 1
ATOM 1989 C C . MET B 1 91 ? 5.819 29.883 -24.248 1.00 28.51 91 MET B C 1
ATOM 1990 O O . MET B 1 91 ? 4.896 29.618 -23.486 1.00 27.90 91 MET B O 1
ATOM 1995 N N . PRO B 1 92 ? 6.490 31.058 -24.155 1.00 26.71 92 PRO B N 1
ATOM 1996 C CA . PRO B 1 92 ? 6.114 32.024 -23.100 1.00 27.31 92 PRO B CA 1
ATOM 1997 C C . PRO B 1 92 ? 4.650 32.458 -23.177 1.00 29.53 92 PRO B C 1
ATOM 1998 O O . PRO B 1 92 ? 3.995 32.544 -22.144 1.00 29.08 92 PRO B O 1
ATOM 2002 N N . ALA B 1 93 ? 4.133 32.706 -24.388 1.00 25.53 93 ALA B N 1
ATOM 2003 C CA . ALA B 1 93 ? 2.734 33.104 -24.580 1.00 25.93 93 ALA B CA 1
ATOM 2004 C C . ALA B 1 93 ? 1.800 31.964 -24.292 1.00 28.22 93 ALA B C 1
ATOM 2005 O O . ALA B 1 93 ? 0.791 32.165 -23.630 1.00 29.14 93 ALA B O 1
ATOM 2007 N N . LEU B 1 94 ? 2.150 30.754 -24.735 1.00 23.92 94 LEU B N 1
ATOM 2008 C CA . LEU B 1 94 ? 1.326 29.586 -24.516 1.00 23.09 94 LEU B CA 1
ATOM 2009 C C . LEU B 1 94 ? 1.203 29.202 -23.032 1.00 24.60 94 LEU B C 1
ATOM 2010 O O . LEU B 1 94 ? 0.096 28.948 -22.569 1.00 22.31 94 LEU B O 1
ATOM 2015 N N . VAL B 1 95 ? 2.311 29.226 -22.276 1.00 21.09 95 VAL B N 1
ATOM 2016 C CA . VAL B 1 95 ? 2.215 28.884 -20.841 1.00 20.83 95 VAL B CA 1
ATOM 2017 C C . VAL B 1 95 ? 1.385 29.925 -20.074 1.00 27.39 95 VAL B C 1
ATOM 2018 O O . VAL B 1 95 ? 0.641 29.566 -19.160 1.00 28.42 95 VAL B O 1
ATOM 2022 N N . LYS B 1 96 ? 1.506 31.206 -20.451 1.00 26.30 96 LYS B N 1
ATOM 2023 C CA . LYS B 1 96 ? 0.739 32.288 -19.842 1.00 27.43 96 LYS B CA 1
ATOM 2024 C C . LYS B 1 96 ? -0.740 32.112 -20.155 1.00 32.20 96 LYS B C 1
ATOM 2025 O O . LYS B 1 96 ? -1.572 32.223 -19.249 1.00 32.99 96 LYS B O 1
ATOM 2031 N N . LEU B 1 97 ? -1.063 31.744 -21.412 1.00 28.96 97 LEU B N 1
ATOM 2032 C CA . LEU B 1 97 ? -2.437 31.478 -21.852 1.00 28.68 97 LEU B CA 1
ATOM 2033 C C . LEU B 1 97 ? -3.041 30.290 -21.062 1.00 31.69 97 LEU B C 1
ATOM 2034 O O . LEU B 1 97 ? -4.173 30.384 -20.600 1.00 32.51 97 LEU B O 1
ATOM 2039 N N . LEU B 1 98 ? -2.297 29.183 -20.932 1.00 27.14 98 LEU B N 1
ATOM 2040 C CA . LEU B 1 98 ? -2.770 28.011 -20.193 1.00 25.67 98 LEU B CA 1
ATOM 2041 C C . LEU B 1 98 ? -2.976 28.321 -18.712 1.00 31.57 98 LEU B C 1
ATOM 2042 O O . LEU B 1 98 ? -3.984 27.901 -18.138 1.00 32.33 98 LEU B O 1
ATOM 2047 N N . ALA B 1 99 ? -2.076 29.127 -18.119 1.00 28.07 99 ALA B N 1
ATOM 2048 C CA . ALA B 1 99 ? -2.209 29.550 -16.723 1.00 30.99 99 ALA B CA 1
ATOM 2049 C C . ALA B 1 99 ? -3.477 30.439 -16.523 1.00 38.09 99 ALA B C 1
ATOM 2050 O O . ALA B 1 99 ? -4.164 30.313 -15.504 1.00 38.95 99 ALA B O 1
ATOM 2052 N N . ARG B 1 100 ? -3.798 31.302 -17.511 1.00 34.85 100 ARG B N 1
ATOM 2053 C CA . ARG B 1 100 ? -4.975 32.172 -17.477 1.00 37.10 100 ARG B CA 1
ATOM 2054 C C . ARG B 1 100 ? -6.258 31.328 -17.581 1.00 40.04 100 ARG B C 1
ATOM 2055 O O . ARG B 1 100 ? -7.222 31.598 -16.856 1.00 42.07 100 ARG B O 1
ATOM 2063 N N . LEU B 1 101 ? -6.275 30.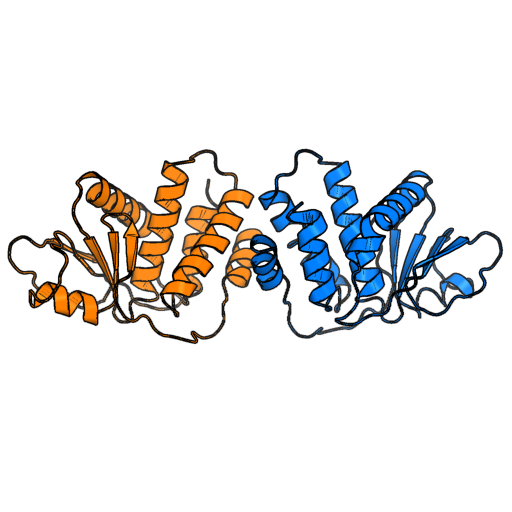314 -18.478 1.00 33.23 101 LEU B N 1
ATOM 2064 C CA . LEU B 1 101 ? -7.443 29.434 -18.656 1.00 32.58 101 LEU B CA 1
ATOM 2065 C C . LEU B 1 101 ? -7.691 28.597 -17.388 1.00 35.35 101 LEU B C 1
ATOM 2066 O O . LEU B 1 101 ? -8.833 28.442 -16.975 1.00 35.60 101 LEU B O 1
ATOM 2071 N N . GLU B 1 102 ? -6.601 28.116 -16.754 1.00 32.33 102 GLU B N 1
ATOM 2072 C CA . GLU B 1 102 ? -6.590 27.368 -15.502 1.00 33.13 102 GLU B CA 1
ATOM 2073 C C . GLU B 1 102 ? -7.179 28.238 -14.384 1.00 41.33 102 GLU B C 1
ATOM 2074 O O . GLU B 1 102 ? -8.077 27.781 -13.677 1.00 42.22 102 GLU B O 1
ATOM 2080 N N . ALA B 1 103 ? -6.688 29.494 -14.246 1.00 39.83 103 ALA B N 1
ATOM 2081 C CA . ALA B 1 103 ? -7.167 30.458 -13.249 1.00 42.69 103 ALA B CA 1
ATOM 2082 C C . ALA B 1 103 ? -8.666 30.766 -13.431 1.00 48.40 103 ALA B C 1
ATOM 2083 O O . ALA B 1 103 ? -9.396 30.839 -12.441 1.00 50.36 103 ALA B O 1
ATOM 2085 N N . GLU B 1 104 ? -9.123 30.890 -14.695 1.00 43.84 104 GLU B N 1
ATOM 2086 C CA . GLU B 1 104 ? -10.523 31.135 -15.066 1.00 44.58 104 GLU B CA 1
ATOM 2087 C C . GLU B 1 104 ? -11.389 29.861 -14.915 1.00 48.37 104 GLU B C 1
ATOM 2088 O O . GLU B 1 104 ? -12.591 29.917 -15.169 1.00 49.99 104 GLU B O 1
ATOM 2094 N N . GLN B 1 105 ? -10.787 28.721 -14.481 1.00 43.86 105 GLN B N 1
ATOM 2095 C CA . GLN B 1 105 ? -11.432 27.404 -14.308 1.00 42.84 105 GLN B CA 1
ATOM 2096 C C . GLN B 1 105 ? -12.108 26.928 -15.611 1.00 44.87 105 GLN B C 1
ATOM 2097 O O . GLN B 1 105 ? -13.216 26.382 -15.590 1.00 46.67 105 GLN B O 1
ATOM 2099 N N . LYS B 1 106 ? -11.427 27.166 -16.755 1.00 37.43 106 LYS B N 1
ATOM 2100 C CA . LYS B 1 106 ? -11.892 26.792 -18.091 1.00 34.63 106 LYS B CA 1
ATOM 2101 C C . LYS B 1 106 ? -11.179 25.506 -18.564 1.00 35.62 106 LYS B C 1
ATOM 2102 O O . LYS B 1 106 ? -9.973 25.525 -18.815 1.00 33.64 106 LYS B O 1
ATOM 2108 N N . PRO B 1 107 ? -11.923 24.378 -18.684 1.00 32.50 107 PRO B N 1
ATOM 2109 C CA . PRO B 1 107 ? -11.304 23.109 -19.127 1.00 29.30 107 PRO B CA 1
ATOM 2110 C C . PRO B 1 107 ? -10.763 23.261 -20.539 1.00 31.97 107 PRO B C 1
ATOM 2111 O O . PRO B 1 107 ? -11.465 23.738 -21.447 1.00 30.59 107 PRO B O 1
ATOM 2115 N N . THR B 1 108 ? -9.459 22.988 -20.683 1.00 28.66 108 THR B N 1
ATOM 2116 C CA . THR B 1 108 ? -8.727 23.193 -21.921 1.00 27.01 108 THR B CA 1
ATOM 2117 C C . THR B 1 108 ? -8.044 21.933 -22.379 1.00 28.01 108 THR B C 1
ATOM 2118 O O . THR B 1 108 ? -7.399 21.256 -21.583 1.00 26.14 108 THR B O 1
ATOM 2122 N N . LEU B 1 109 ? -8.163 21.649 -23.683 1.00 23.95 109 LEU B N 1
ATOM 2123 C CA . LEU B 1 109 ? -7.489 20.526 -24.305 1.00 23.34 109 LEU B CA 1
ATOM 2124 C C . LEU B 1 109 ? -6.381 21.008 -25.261 1.00 24.79 109 LEU B C 1
ATOM 2125 O O . LEU B 1 109 ? -6.664 21.604 -26.293 1.00 25.36 109 LEU B O 1
ATOM 2130 N N . VAL B 1 110 ? -5.123 20.706 -24.923 1.00 22.54 110 VAL B N 1
ATOM 2131 C CA . VAL B 1 110 ? -3.960 20.994 -25.750 1.00 21.62 110 VAL B CA 1
ATOM 2132 C C . VAL B 1 110 ? -3.729 19.720 -26.565 1.00 22.77 110 VAL B C 1
ATOM 2133 O O . VAL B 1 110 ? -3.584 18.628 -26.001 1.00 20.39 110 VAL B O 1
ATOM 2137 N N . HIS B 1 111 ? -3.757 19.847 -27.899 1.00 21.11 111 HIS B N 1
ATOM 2138 C CA . HIS B 1 111 ? -3.632 18.650 -28.735 1.00 20.05 111 HIS B CA 1
ATOM 2139 C C . HIS B 1 111 ? -2.822 18.876 -30.011 1.00 25.33 111 HIS B C 1
ATOM 2140 O O . HIS B 1 111 ? -2.650 20.003 -30.486 1.00 23.91 111 HIS B O 1
ATOM 2147 N N . SER B 1 112 ? -2.325 17.758 -30.552 1.00 22.63 112 SER B N 1
ATOM 2148 C CA . SER B 1 112 ? -1.583 17.636 -31.806 1.00 22.82 112 SER B CA 1
ATOM 2149 C C . SER B 1 112 ? -1.863 16.208 -32.257 1.00 26.63 112 SER B C 1
ATOM 2150 O O . SER B 1 112 ? -2.343 15.431 -31.460 1.00 27.04 112 SER B O 1
ATOM 2153 N N . VAL B 1 113 ? -1.609 15.870 -33.505 1.00 24.51 113 VAL B N 1
ATOM 2154 C CA . VAL B 1 113 ? -2.037 14.609 -34.136 1.00 25.39 113 VAL B CA 1
ATOM 2155 C C . VAL B 1 113 ? -1.807 13.362 -33.259 1.00 28.61 113 VAL B C 1
ATOM 2156 O O . VAL B 1 113 ? -2.785 12.717 -32.900 1.00 28.95 113 VAL B O 1
ATOM 2160 N N . ALA B 1 114 ? -0.546 13.038 -32.910 1.00 23.90 114 ALA B N 1
ATOM 2161 C CA . ALA B 1 114 ? -0.247 11.853 -32.100 1.00 22.60 114 ALA B CA 1
ATOM 2162 C C . ALA B 1 114 ? -0.427 12.102 -30.591 1.00 26.02 114 ALA B C 1
ATOM 2163 O O . ALA B 1 114 ? -0.442 11.150 -29.812 1.00 26.12 114 ALA B O 1
ATOM 2165 N N . GLY B 1 115 ? -0.551 13.369 -30.189 1.00 23.69 115 GLY B N 1
ATOM 2166 C CA . GLY B 1 115 ? -0.621 13.760 -28.786 1.00 22.86 115 GLY B CA 1
ATOM 2167 C C . GLY B 1 115 ? 0.708 13.524 -28.074 1.00 24.73 115 GLY B C 1
ATOM 2168 O O . GLY B 1 115 ? 0.743 13.226 -26.878 1.00 22.99 115 GLY B O 1
ATOM 2169 N N . VAL B 1 116 ? 1.809 13.650 -28.814 1.00 21.14 116 VAL B N 1
ATOM 2170 C CA . VAL B 1 116 ? 3.144 13.354 -28.301 1.00 20.64 116 VAL B CA 1
ATOM 2171 C C . VAL B 1 116 ? 4.084 14.558 -28.258 1.00 22.55 116 VAL B C 1
ATOM 2172 O O . VAL B 1 116 ? 4.529 14.921 -27.168 1.00 20.55 116 VAL B O 1
ATOM 2176 N N . ASN B 1 117 ? 4.435 15.127 -29.427 1.00 20.67 117 ASN B N 1
ATOM 2177 C CA . ASN B 1 117 ? 5.489 16.126 -29.502 1.00 20.93 117 ASN B CA 1
ATOM 2178 C C . ASN B 1 117 ? 5.084 17.599 -29.422 1.00 24.72 117 ASN B C 1
ATOM 2179 O O . ASN B 1 117 ? 5.597 18.282 -28.552 1.00 21.91 117 ASN B O 1
ATOM 2184 N N . ARG B 1 118 ? 4.217 18.095 -30.312 1.00 23.85 118 ARG B N 1
ATOM 2185 C CA . ARG B 1 118 ? 3.838 19.523 -30.288 1.00 24.15 118 ARG B CA 1
ATOM 2186 C C . ARG B 1 118 ? 3.055 19.876 -29.030 1.00 26.55 118 ARG B C 1
ATOM 2187 O O . ARG B 1 118 ? 3.478 20.755 -28.274 1.00 25.64 118 ARG B O 1
ATOM 2195 N N . SER B 1 119 ? 2.003 19.103 -28.751 1.00 23.33 119 SER B N 1
ATOM 2196 C CA . SER B 1 119 ? 1.175 19.269 -27.562 1.00 22.05 119 SER B CA 1
ATOM 2197 C C . SER B 1 119 ? 1.938 18.860 -26.308 1.00 23.06 119 SER B C 1
ATOM 2198 O O . SER B 1 119 ? 1.752 19.486 -25.262 1.00 21.91 119 SER B O 1
ATOM 2201 N N . GLY B 1 120 ? 2.758 17.810 -26.411 1.00 20.64 120 GLY B N 1
ATOM 2202 C CA . GLY B 1 120 ? 3.608 17.363 -25.317 1.00 21.52 120 GLY B CA 1
ATOM 2203 C C . GLY B 1 120 ? 4.559 18.487 -24.896 1.00 25.07 120 GLY B C 1
ATOM 2204 O O . GLY B 1 120 ? 4.714 18.745 -23.704 1.00 21.90 120 GLY B O 1
ATOM 2205 N N . ALA B 1 121 ? 5.139 19.230 -25.878 1.00 23.07 121 ALA B N 1
ATOM 2206 C CA . ALA B 1 121 ? 6.032 20.361 -25.575 1.00 22.65 121 ALA B CA 1
ATOM 2207 C C . ALA B 1 121 ? 5.307 21.478 -24.828 1.00 22.13 121 ALA B C 1
ATOM 2208 O O . ALA B 1 121 ? 5.818 21.988 -23.835 1.00 19.13 121 ALA B O 1
ATOM 2210 N N . ALA B 1 122 ? 4.075 21.754 -25.222 1.00 20.99 122 ALA B N 1
ATOM 2211 C CA . ALA B 1 122 ? 3.216 22.742 -24.555 1.00 21.33 122 ALA B CA 1
ATOM 2212 C C . ALA B 1 122 ? 2.923 22.277 -23.122 1.00 21.55 122 ALA B C 1
ATOM 2213 O O . ALA B 1 122 ? 3.061 23.063 -22.179 1.00 21.06 122 ALA B O 1
ATOM 2215 N N . ALA B 1 123 ? 2.578 20.979 -22.974 1.00 16.73 123 ALA B N 1
ATOM 2216 C CA . ALA B 1 123 ? 2.291 20.330 -21.700 1.00 17.47 123 ALA B CA 1
ATOM 2217 C C . ALA B 1 123 ? 3.517 20.426 -20.740 1.00 18.90 123 ALA B C 1
ATOM 2218 O O . ALA B 1 123 ? 3.366 20.827 -19.597 1.00 18.94 123 ALA B O 1
ATOM 2220 N N . MET B 1 124 ? 4.711 20.086 -21.226 1.00 15.26 124 MET B N 1
ATOM 2221 C CA . MET B 1 124 ? 5.961 20.151 -20.462 1.00 14.00 124 MET B CA 1
ATOM 2222 C C . MET B 1 124 ? 6.246 21.575 -20.043 1.00 20.31 124 MET B C 1
ATOM 2223 O O . MET B 1 124 ? 6.526 21.822 -18.864 1.00 19.98 124 MET B O 1
ATOM 2228 N N . GLY B 1 125 ? 6.126 22.510 -20.998 1.00 16.75 125 GLY B N 1
ATOM 2229 C CA . GLY B 1 125 ? 6.340 23.923 -20.714 1.00 17.15 125 GLY B CA 1
ATOM 2230 C C . GLY B 1 125 ? 5.413 24.425 -19.627 1.00 22.08 125 GLY B C 1
ATOM 2231 O O . GLY B 1 125 ? 5.858 25.068 -18.677 1.00 23.45 125 GLY B O 1
ATOM 2232 N N . TYR B 1 126 ? 4.127 24.101 -19.738 1.00 19.56 126 TYR B N 1
ATOM 2233 C CA . TYR B 1 126 ? 3.123 24.544 -18.773 1.00 20.49 126 TYR B CA 1
ATOM 2234 C C . TYR B 1 126 ? 3.326 23.963 -17.354 1.00 22.98 126 TYR B C 1
ATOM 2235 O O . TYR B 1 126 ? 3.181 24.687 -16.368 1.00 22.60 126 TYR B O 1
ATOM 2244 N N . VAL B 1 127 ? 3.676 22.683 -17.265 1.00 17.87 127 VAL B N 1
ATOM 2245 C CA . VAL B 1 127 ? 3.963 22.013 -15.998 1.00 18.19 127 VAL B CA 1
ATOM 2246 C C . VAL B 1 127 ? 5.208 22.655 -15.337 1.00 18.83 127 VAL B C 1
ATOM 2247 O O . VAL B 1 127 ? 5.197 22.901 -14.134 1.00 18.89 127 VAL B O 1
ATOM 2251 N N . MET B 1 128 ? 6.230 22.977 -16.132 1.00 15.01 128 MET B N 1
ATOM 2252 C CA . MET B 1 128 ? 7.459 23.646 -15.652 1.00 16.61 128 MET B CA 1
ATOM 2253 C C . MET B 1 128 ? 7.123 25.048 -15.171 1.00 22.46 128 MET B C 1
ATOM 2254 O O . MET B 1 128 ? 7.474 25.413 -14.044 1.00 25.26 128 MET B O 1
ATOM 2259 N N . HIS B 1 129 ? 6.354 25.794 -15.980 1.00 18.45 129 HIS B N 1
ATOM 2260 C CA . HIS B 1 129 ? 5.896 27.140 -15.650 1.00 20.58 129 HIS B CA 1
ATOM 2261 C C . HIS B 1 129 ? 5.087 27.158 -14.353 1.00 25.17 129 HIS B C 1
ATOM 2262 O O . HIS B 1 129 ? 5.301 28.033 -13.516 1.00 26.80 129 HIS B O 1
ATOM 2269 N N . LYS B 1 130 ? 4.160 26.205 -14.196 1.00 20.41 130 LYS B N 1
ATOM 2270 C CA . LYS B 1 130 ? 3.313 26.120 -13.017 1.00 21.97 130 LYS B CA 1
ATOM 2271 C C . LYS B 1 130 ? 4.142 25.874 -11.755 1.00 27.61 130 LYS B C 1
ATOM 2272 O O . LYS B 1 130 ? 3.926 26.539 -10.750 1.00 28.53 130 LYS B O 1
ATOM 2278 N N . ARG B 1 131 ? 5.121 24.971 -11.836 1.00 24.95 131 ARG B N 1
ATOM 2279 C CA . ARG B 1 131 ? 6.028 24.668 -10.726 1.00 25.66 131 ARG B CA 1
ATOM 2280 C C . ARG B 1 131 ? 6.852 25.892 -10.330 1.00 28.76 131 ARG B C 1
ATOM 2281 O O . ARG B 1 131 ? 6.945 26.193 -9.132 1.00 28.86 131 ARG B O 1
ATOM 2289 N N . LEU B 1 132 ? 7.403 26.615 -11.320 1.00 24.88 132 LEU B N 1
ATOM 2290 C CA . LEU B 1 132 ? 8.193 27.835 -11.106 1.00 25.98 132 LEU B CA 1
ATOM 2291 C C . LEU B 1 132 ? 7.355 28.991 -10.580 1.00 28.51 132 LEU B C 1
ATOM 2292 O O . LEU B 1 132 ? 7.875 29.837 -9.856 1.00 26.25 132 LEU B O 1
ATOM 2297 N N . ALA B 1 133 ? 6.050 29.017 -10.889 1.00 26.37 133 ALA B N 1
ATOM 2298 C CA . ALA B 1 133 ? 5.164 30.046 -10.353 1.00 26.87 133 ALA B CA 1
ATOM 2299 C C . ALA B 1 133 ? 4.975 29.765 -8.828 1.00 29.99 133 ALA B C 1
ATOM 2300 O O . ALA B 1 133 ? 5.030 30.696 -8.026 1.00 33.01 133 ALA B O 1
ATOM 2302 N N . GLU B 1 134 ? 4.855 28.475 -8.447 1.00 22.71 134 GLU B N 1
ATOM 2303 C CA . GLU B 1 134 ? 4.699 27.956 -7.084 1.00 25.42 134 GLU B CA 1
ATOM 2304 C C . GLU B 1 134 ? 6.012 28.116 -6.264 1.00 29.89 134 GLU B C 1
ATOM 2305 O O . GLU B 1 134 ? 5.955 28.403 -5.066 1.00 30.43 134 GLU B O 1
ATOM 2311 N N . ASN B 1 135 ? 7.176 27.880 -6.902 1.00 25.51 135 ASN B N 1
ATOM 2312 C CA . ASN B 1 135 ? 8.477 28.095 -6.260 1.00 26.78 135 ASN B CA 1
ATOM 2313 C C . ASN B 1 135 ? 9.361 28.891 -7.207 1.00 28.62 135 ASN B C 1
ATOM 2314 O O . ASN B 1 135 ? 10.161 28.309 -7.940 1.00 24.69 135 ASN B O 1
ATOM 2319 N N . PRO B 1 136 ? 9.265 30.233 -7.166 1.00 26.44 136 PRO B N 1
ATOM 2320 C CA . PRO B 1 136 ? 10.097 31.036 -8.073 1.00 25.84 136 PRO B CA 1
ATOM 2321 C C . PRO B 1 136 ? 11.589 31.082 -7.707 1.00 29.35 136 PRO B C 1
ATOM 2322 O O . PRO B 1 136 ? 12.380 31.602 -8.488 1.00 27.59 136 PRO B O 1
ATOM 2326 N N . THR B 1 137 ? 11.980 30.523 -6.546 1.00 28.46 137 THR B N 1
ATOM 2327 C CA . THR B 1 137 ? 13.384 30.513 -6.123 1.00 28.82 137 THR B CA 1
ATOM 2328 C C . THR B 1 137 ? 14.121 29.247 -6.582 1.00 34.13 137 THR B C 1
ATOM 2329 O O . THR B 1 137 ? 15.336 29.146 -6.374 1.00 36.49 137 THR B O 1
ATOM 2333 N N . MET B 1 138 ? 13.381 28.267 -7.124 1.00 29.44 138 MET B N 1
ATOM 2334 C CA . MET B 1 138 ? 13.882 26.961 -7.557 1.00 28.42 138 MET B CA 1
ATOM 2335 C C . MET B 1 138 ? 15.242 27.069 -8.251 1.00 30.21 138 MET B C 1
ATOM 2336 O O . MET B 1 138 ? 15.343 27.793 -9.229 1.00 28.31 138 MET B O 1
ATOM 2341 N N . THR B 1 139 ? 16.291 26.427 -7.699 1.00 27.23 139 THR B N 1
ATOM 2342 C CA . THR B 1 139 ? 17.658 26.536 -8.262 1.00 27.86 139 THR B CA 1
ATOM 2343 C C . THR B 1 139 ? 17.774 25.813 -9.593 1.00 27.43 139 THR B C 1
ATOM 2344 O O . THR B 1 139 ? 16.882 25.040 -9.923 1.00 25.22 139 THR B O 1
ATOM 2348 N N . GLN B 1 140 ? 18.860 26.077 -10.359 1.00 24.08 140 GLN B N 1
ATOM 2349 C CA . GLN B 1 140 ? 19.087 25.425 -11.651 1.00 23.19 140 GLN B CA 1
ATOM 2350 C C . GLN B 1 140 ? 19.184 23.883 -11.485 1.00 25.77 140 GLN B C 1
ATOM 2351 O O . GLN B 1 140 ? 18.430 23.216 -12.181 1.00 24.84 140 GLN B O 1
ATOM 2357 N N . PRO B 1 141 ? 19.980 23.307 -10.527 1.00 24.48 141 PRO B N 1
ATOM 2358 C CA . PRO B 1 141 ? 19.937 21.834 -10.329 1.00 23.10 141 PRO B CA 1
ATOM 2359 C C . PRO B 1 141 ? 18.528 21.337 -9.949 1.00 26.22 141 PRO B C 1
ATOM 2360 O O . PRO B 1 141 ? 18.135 20.254 -10.386 1.00 25.84 141 PRO B O 1
ATOM 2364 N N . ALA B 1 142 ? 17.785 22.101 -9.105 1.00 22.29 142 ALA B N 1
ATOM 2365 C CA . ALA B 1 142 ? 16.415 21.737 -8.704 1.00 21.63 142 ALA B CA 1
ATOM 2366 C C . ALA B 1 142 ? 15.483 21.707 -9.931 1.00 21.87 142 ALA B C 1
ATOM 2367 O O . ALA B 1 142 ? 14.752 20.734 -10.098 1.00 20.95 142 ALA B O 1
ATOM 2369 N N . ARG B 1 143 ? 15.604 22.706 -10.828 1.00 18.78 143 ARG B N 1
ATOM 2370 C CA . ARG B 1 143 ? 14.863 22.807 -12.075 1.00 20.18 143 ARG B CA 1
ATOM 2371 C C . ARG B 1 143 ? 15.217 21.618 -12.965 1.00 23.57 143 ARG B C 1
ATOM 2372 O O . ARG B 1 143 ? 14.319 21.046 -13.567 1.00 21.56 143 ARG B O 1
ATOM 2380 N N . PHE B 1 144 ? 16.523 21.254 -13.014 1.00 21.50 144 PHE B N 1
ATOM 2381 C CA . PHE B 1 144 ? 17.076 20.143 -13.798 1.00 19.49 144 PHE B CA 1
ATOM 2382 C C . PHE B 1 144 ? 16.432 18.823 -13.399 1.00 22.32 144 PHE B C 1
ATOM 2383 O O . PHE B 1 144 ? 15.954 18.084 -14.252 1.00 19.50 144 PHE B O 1
ATOM 2391 N N . VAL B 1 145 ? 16.424 18.535 -12.104 1.00 21.53 145 VAL B N 1
ATOM 2392 C CA . VAL B 1 145 ? 15.872 17.310 -11.529 1.00 22.15 145 VAL B CA 1
ATOM 2393 C C . VAL B 1 145 ? 14.321 17.301 -11.660 1.00 23.22 145 VAL B C 1
ATOM 2394 O O . VAL B 1 145 ? 13.739 16.254 -11.924 1.00 21.40 145 VAL B O 1
ATOM 2398 N N . TYR B 1 146 ? 13.674 18.454 -11.462 1.00 18.99 146 TYR B N 1
ATOM 2399 C CA . TYR B 1 146 ? 12.227 18.526 -11.583 1.00 17.79 146 TYR B CA 1
ATOM 2400 C C . TYR B 1 146 ? 11.821 18.228 -13.026 1.00 19.91 146 TYR B C 1
ATOM 2401 O O . TYR B 1 146 ? 10.848 17.524 -13.227 1.00 19.33 146 TYR B O 1
ATOM 2410 N N . PHE B 1 147 ? 12.585 18.755 -14.025 1.00 16.86 147 PHE B N 1
ATOM 2411 C CA . PHE B 1 147 ? 12.296 18.541 -15.437 1.00 16.06 147 PHE B CA 1
ATOM 2412 C C . PHE B 1 147 ? 12.408 17.033 -15.721 1.00 19.68 147 PHE B C 1
ATOM 2413 O O . PHE B 1 147 ? 11.541 16.459 -16.362 1.00 17.54 147 PHE B O 1
ATOM 2421 N N . LEU B 1 148 ? 13.478 16.421 -15.235 1.00 17.61 148 LEU B N 1
ATOM 2422 C CA . LEU B 1 148 ? 13.762 15.008 -15.364 1.00 18.21 148 LEU B CA 1
ATOM 2423 C C . LEU B 1 148 ? 12.626 14.126 -14.798 1.00 23.64 148 LEU B C 1
ATOM 2424 O O . LEU B 1 148 ? 12.092 13.288 -15.526 1.00 25.13 148 LEU B O 1
ATOM 2429 N N . LYS B 1 149 ? 12.261 14.340 -13.529 1.00 19.49 149 LYS B N 1
ATOM 2430 C CA . LYS B 1 149 ? 11.234 13.590 -12.808 1.00 19.11 149 LYS B CA 1
ATOM 2431 C C . LYS B 1 149 ? 9.870 13.761 -13.511 1.00 22.03 149 LYS B C 1
ATOM 2432 O O . LYS B 1 149 ? 9.200 12.768 -13.741 1.00 20.70 149 LYS B O 1
ATOM 2438 N N . THR B 1 150 ? 9.512 14.992 -13.896 1.00 17.26 150 THR B N 1
ATOM 2439 C CA . THR B 1 150 ? 8.243 15.331 -14.530 1.00 17.75 150 THR B CA 1
ATOM 2440 C C . THR B 1 150 ? 8.137 14.719 -15.926 1.00 19.22 150 THR B C 1
ATOM 2441 O O . THR B 1 150 ? 7.081 14.225 -16.286 1.00 19.83 150 THR B O 1
ATOM 2445 N N . TYR B 1 151 ? 9.230 14.763 -16.694 1.00 16.22 151 TYR B N 1
ATOM 2446 C CA . TYR B 1 151 ? 9.294 14.195 -18.032 1.00 16.80 151 TYR B CA 1
ATOM 2447 C C . TYR B 1 151 ? 8.973 12.678 -17.970 1.00 20.91 151 TYR B C 1
ATOM 2448 O O . TYR B 1 151 ? 8.156 12.194 -18.756 1.00 17.95 151 TYR B O 1
ATOM 2457 N N . TYR B 1 152 ? 9.649 11.950 -17.067 1.00 20.24 152 TYR B N 1
ATOM 2458 C CA . TYR B 1 152 ? 9.458 10.498 -16.916 1.00 21.28 152 TYR B CA 1
ATOM 2459 C C . TYR B 1 152 ? 8.115 10.160 -16.284 1.00 24.68 152 TYR B C 1
ATOM 2460 O O . TYR B 1 152 ? 7.528 9.148 -16.631 1.00 23.66 152 TYR B O 1
ATOM 2469 N N . GLU B 1 153 ? 7.585 11.064 -15.442 1.00 21.36 153 GLU B N 1
ATOM 2470 C CA . GLU B 1 153 ? 6.276 10.874 -14.815 1.00 21.23 153 GLU B CA 1
ATOM 2471 C C . GLU B 1 153 ? 5.169 10.907 -15.884 1.00 23.09 153 GLU B C 1
ATOM 2472 O O . GLU B 1 153 ? 4.333 9.993 -15.926 1.00 23.79 153 GLU B O 1
ATOM 2478 N N . ILE B 1 154 ? 5.192 11.914 -16.785 1.00 17.74 154 ILE B N 1
ATOM 2479 C CA . ILE B 1 154 ? 4.199 12.068 -17.854 1.00 17.16 154 ILE B CA 1
ATOM 2480 C C . ILE B 1 154 ? 4.393 10.975 -18.899 1.00 22.48 154 ILE B C 1
ATOM 2481 O O . ILE B 1 154 ? 3.402 10.386 -19.338 1.00 22.68 154 ILE B O 1
ATOM 2486 N N . ARG B 1 155 ? 5.658 10.680 -19.267 1.00 19.11 155 ARG B N 1
ATOM 2487 C CA . ARG B 1 155 ? 5.954 9.623 -20.237 1.00 21.55 155 ARG B CA 1
ATOM 2488 C C . ARG B 1 155 ? 5.483 8.251 -19.726 1.00 27.71 155 ARG B C 1
ATOM 2489 O O . ARG B 1 155 ? 5.057 7.426 -20.527 1.00 27.34 155 ARG B O 1
ATOM 2497 N N . ASP B 1 156 ? 5.522 8.023 -18.414 1.00 25.72 156 ASP B N 1
ATOM 2498 C CA . ASP B 1 156 ? 5.040 6.767 -17.838 1.00 27.73 156 ASP B CA 1
ATOM 2499 C C . ASP B 1 156 ? 3.525 6.622 -18.093 1.00 32.41 156 ASP B C 1
ATOM 2500 O O . ASP B 1 156 ? 3.070 5.516 -18.382 1.00 32.72 156 ASP B O 1
ATOM 2505 N N . LEU B 1 157 ? 2.762 7.736 -17.987 1.00 29.59 157 LEU B N 1
ATOM 2506 C CA . LEU B 1 157 ? 1.303 7.718 -18.184 1.00 29.78 157 LEU B CA 1
ATOM 2507 C C . LEU B 1 157 ? 0.904 7.611 -19.647 1.00 34.03 157 LEU B C 1
ATOM 2508 O O . LEU B 1 157 ? -0.139 7.041 -19.951 1.00 36.54 157 LEU B O 1
ATOM 2513 N N . ARG B 1 158 ? 1.705 8.184 -20.541 1.00 29.01 158 ARG B N 1
ATOM 2514 C CA . ARG B 1 158 ? 1.373 8.339 -21.952 1.00 28.31 158 ARG B CA 1
ATOM 2515 C C . ARG B 1 158 ? 2.124 7.435 -22.917 1.00 29.76 158 ARG B C 1
ATOM 2516 O O . ARG B 1 158 ? 1.721 7.330 -24.079 1.00 26.76 158 ARG B O 1
ATOM 2524 N N . GLY B 1 159 ? 3.205 6.814 -22.453 1.00 25.27 159 GLY B N 1
ATOM 2525 C CA . GLY B 1 159 ? 4.022 5.909 -23.261 1.00 25.75 159 GLY B CA 1
ATOM 2526 C C . GLY B 1 159 ? 4.979 6.652 -24.159 1.00 26.85 159 GLY B C 1
ATOM 2527 O O . GLY B 1 159 ? 6.169 6.340 -24.186 1.00 25.92 159 GLY B O 1
ATOM 2528 N N . ALA B 1 160 ? 4.448 7.597 -24.956 1.00 23.52 160 ALA B N 1
ATOM 2529 C CA . ALA B 1 160 ? 5.232 8.454 -25.830 1.00 22.91 160 ALA B CA 1
ATOM 2530 C C . ALA B 1 160 ? 4.920 9.863 -25.425 1.00 24.45 160 ALA B C 1
ATOM 2531 O O . ALA B 1 160 ? 3.739 10.233 -25.318 1.00 24.34 160 ALA B O 1
ATOM 2533 N N . PHE B 1 161 ? 5.971 10.650 -25.177 1.00 19.52 161 PHE B N 1
ATOM 2534 C CA . PHE B 1 161 ? 5.813 12.026 -24.732 1.00 19.47 161 PHE B CA 1
ATOM 2535 C C . PHE B 1 161 ? 7.063 12.808 -25.027 1.00 23.36 161 PHE B C 1
ATOM 2536 O O . PHE B 1 161 ? 8.127 12.450 -24.529 1.00 25.27 161 PHE B O 1
ATOM 2544 N N . LEU B 1 162 ? 6.946 13.875 -25.818 1.00 21.24 162 LEU B N 1
ATOM 2545 C CA . LEU B 1 162 ? 8.057 14.780 -26.094 1.00 21.06 162 LEU B CA 1
ATOM 2546 C C . LEU B 1 162 ? 9.345 14.059 -26.531 1.00 25.19 162 LEU B C 1
ATOM 2547 O O . LEU B 1 162 ? 10.416 14.220 -25.943 1.00 26.98 162 LEU B O 1
ATOM 2552 N N . GLU B 1 163 ? 9.203 13.219 -27.545 1.00 22.35 163 GLU B N 1
ATOM 2553 C CA . GLU B 1 163 ? 10.269 12.416 -28.123 1.00 22.69 163 GLU B CA 1
ATOM 2554 C C . GLU B 1 163 ? 11.172 13.308 -28.962 1.00 28.77 163 GLU B C 1
ATOM 2555 O O . GLU B 1 163 ? 12.379 13.076 -29.043 1.00 29.82 163 GLU B O 1
ATOM 2561 N N . ASN B 1 164 ? 10.583 14.346 -29.569 1.00 24.08 164 ASN B N 1
ATOM 2562 C CA . ASN B 1 164 ? 11.263 15.342 -30.380 1.00 24.63 164 ASN B CA 1
ATOM 2563 C C . ASN B 1 164 ? 12.331 16.036 -29.498 1.00 27.27 164 ASN B C 1
ATOM 2564 O O . ASN B 1 164 ? 12.001 16.809 -28.590 1.00 23.96 164 ASN B O 1
ATOM 2569 N N . ALA B 1 165 ? 13.608 15.686 -29.751 1.00 24.34 165 ALA B N 1
ATOM 2570 C CA . ALA B 1 165 ? 14.787 16.191 -29.044 1.00 22.85 165 ALA B CA 1
ATOM 2571 C C . ALA B 1 165 ? 14.964 17.697 -29.231 1.00 24.67 165 ALA B C 1
ATOM 2572 O O . ALA B 1 165 ? 15.354 18.363 -28.293 1.00 23.62 165 ALA B O 1
ATOM 2574 N N . ASN B 1 166 ? 14.605 18.242 -30.412 1.00 21.97 166 ASN B N 1
ATOM 2575 C CA . ASN B 1 166 ? 14.663 19.673 -30.732 1.00 22.60 166 ASN B CA 1
ATOM 2576 C C . ASN B 1 166 ? 13.790 20.488 -29.764 1.00 25.79 166 ASN B C 1
ATOM 2577 O O . ASN B 1 166 ? 14.262 21.463 -29.170 1.00 25.71 166 ASN B O 1
ATOM 2582 N N . PHE B 1 167 ? 12.547 20.050 -29.571 1.00 22.88 167 PHE B N 1
ATOM 2583 C CA . PHE B 1 167 ? 11.572 20.684 -28.693 1.00 20.89 167 PHE B CA 1
ATOM 2584 C C . PHE B 1 167 ? 11.999 20.509 -27.248 1.00 20.03 167 PHE B C 1
ATOM 2585 O O . PHE B 1 167 ? 11.896 21.455 -26.472 1.00 18.36 167 PHE B O 1
ATOM 2593 N N . ARG B 1 168 ? 12.418 19.283 -26.875 1.00 17.62 168 ARG B N 1
ATOM 2594 C CA . ARG B 1 168 ? 12.830 18.976 -25.508 1.00 17.97 168 ARG B CA 1
ATOM 2595 C C . ARG B 1 168 ? 14.038 19.827 -25.129 1.00 21.21 168 ARG B C 1
ATOM 2596 O O . ARG B 1 168 ? 14.067 20.335 -24.021 1.00 22.68 168 ARG B O 1
ATOM 2604 N N . TYR B 1 169 ? 14.998 20.029 -26.054 1.00 18.96 169 TYR B N 1
ATOM 2605 C CA . TYR B 1 169 ? 16.175 20.845 -25.793 1.00 20.47 169 TYR B CA 1
ATOM 2606 C C . TYR B 1 169 ? 15.743 22.306 -25.596 1.00 24.05 169 TYR B C 1
ATOM 2607 O O . TYR B 1 169 ? 16.183 22.942 -24.640 1.00 24.73 169 TYR B O 1
ATOM 2616 N N . GLN B 1 170 ? 14.854 22.828 -26.478 1.00 20.57 170 GLN B N 1
ATOM 2617 C CA . GLN B 1 170 ? 14.355 24.206 -26.363 1.00 19.44 170 GLN B CA 1
ATOM 2618 C C . GLN B 1 170 ? 13.650 24.440 -25.007 1.00 21.35 170 GLN B C 1
ATOM 2619 O O . GLN B 1 170 ? 13.805 25.503 -24.420 1.00 21.80 170 GLN B O 1
ATOM 2625 N N . LEU B 1 171 ? 12.916 23.440 -24.517 1.00 16.62 171 LEU B N 1
ATOM 2626 C CA . LEU B 1 171 ? 12.238 23.484 -23.214 1.00 17.57 171 LEU B CA 1
ATOM 2627 C C . LEU B 1 171 ? 13.249 23.447 -22.069 1.00 20.88 171 LEU B C 1
ATOM 2628 O O . LEU B 1 171 ? 13.116 24.196 -21.107 1.00 19.85 171 LEU B O 1
ATOM 2633 N N . ILE B 1 172 ? 14.283 22.609 -22.190 1.00 20.31 172 ILE B N 1
ATOM 2634 C CA . ILE B 1 172 ? 15.373 22.549 -21.197 1.00 19.79 172 ILE B CA 1
ATOM 2635 C C . ILE B 1 172 ? 16.011 23.931 -21.118 1.00 25.50 172 ILE B C 1
ATOM 2636 O O . ILE B 1 172 ? 16.136 24.455 -20.027 1.00 26.39 172 ILE B O 1
ATOM 2641 N N . LYS B 1 173 ? 16.371 24.530 -22.263 1.00 23.86 173 LYS B N 1
ATOM 2642 C CA . LYS B 1 173 ? 17.006 25.866 -22.320 1.00 25.56 173 LYS B CA 1
ATOM 2643 C C . LYS B 1 173 ? 16.166 26.928 -21.618 1.00 30.66 173 LYS B C 1
ATOM 2644 O O . LYS B 1 173 ? 16.668 27.683 -20.787 1.00 31.60 173 LYS B O 1
ATOM 2650 N N . MET B 1 174 ? 14.882 26.952 -21.934 1.00 26.56 174 MET B N 1
ATOM 2651 C CA . MET B 1 174 ? 13.937 27.908 -21.390 1.00 27.27 174 MET B CA 1
ATOM 2652 C C . MET B 1 174 ? 13.624 27.733 -19.888 1.00 28.60 174 MET B C 1
ATOM 2653 O O . MET B 1 174 ? 13.590 28.727 -19.176 1.00 30.98 174 MET B O 1
ATOM 2658 N N . PHE B 1 175 ? 13.344 26.505 -19.426 1.00 22.93 175 PHE B N 1
ATOM 2659 C CA . PHE B 1 175 ? 12.871 26.278 -18.055 1.00 23.81 175 PHE B CA 1
ATOM 2660 C C . PHE B 1 175 ? 13.905 25.706 -17.089 1.00 29.47 175 PHE B C 1
ATOM 2661 O O . PHE B 1 175 ? 13.691 25.724 -15.867 1.00 29.76 175 PHE B O 1
ATOM 2669 N N . VAL B 1 176 ? 15.038 25.267 -17.602 1.00 25.43 176 VAL B N 1
ATOM 2670 C CA . VAL B 1 176 ? 16.084 24.742 -16.712 1.00 25.38 176 VAL B CA 1
ATOM 2671 C C . VAL B 1 176 ? 17.264 25.671 -16.693 1.00 32.08 176 VAL B C 1
ATOM 2672 O O . VAL B 1 176 ? 17.676 26.091 -15.622 1.00 32.69 176 VAL B O 1
ATOM 2676 N N . CYS B 1 177 ? 17.805 25.990 -17.871 1.00 33.03 177 CYS B N 1
ATOM 2677 C CA . CYS B 1 177 ? 18.966 26.860 -18.000 1.00 36.75 177 CYS B CA 1
ATOM 2678 C C . CYS B 1 177 ? 18.673 28.301 -17.619 1.00 42.62 177 CYS B C 1
ATOM 2679 O O . CYS B 1 177 ? 19.372 28.845 -16.755 1.00 45.21 177 CYS B O 1
ATOM 2682 N N . ASP B 1 178 ? 17.668 28.916 -18.258 1.00 37.88 178 ASP B N 1
ATOM 2683 C CA . ASP B 1 178 ? 17.285 30.301 -17.974 1.00 39.24 178 ASP B CA 1
ATOM 2684 C C . ASP B 1 178 ? 16.612 30.383 -16.597 1.00 41.95 178 ASP B C 1
ATOM 2685 O O . ASP B 1 178 ? 15.899 29.451 -16.209 1.00 39.70 178 ASP B O 1
ATOM 2690 N N . SER B 1 179 ? 16.907 31.441 -15.830 1.00 39.35 179 SER B N 1
ATOM 2691 C CA . SER B 1 179 ? 16.373 31.632 -14.476 1.00 61.49 179 SER B CA 1
ATOM 2692 C C . SER B 1 179 ? 14.878 31.978 -14.437 1.00 82.32 179 SER B C 1
ATOM 2693 O O . SER B 1 179 ? 14.310 32.431 -15.432 1.00 52.84 179 SER B O 1
#

Nearest PDB structures (foldseek):
  5ncr-assembly1_A  TM=1.006E+00  e=3.829E-34  Orf virus
  2esb-assembly1_A  TM=8.583E-01  e=4.223E-09  Homo sapiens
  2wgp-assembly1_A  TM=8.571E-01  e=6.343E-09  Homo sapiens
  6apx-assembly1_A  TM=8.420E-01  e=1.431E-08  Escherichia coli K-12
  6d65-assembly2_C  TM=8.055E-01  e=2.415E-08  Escherichia coli K-12

Sequence (347 aa):
EWYARLLLRCTRAGPPLALPSGMTRLTDHVYLGSAEDARRAVLRGDSGVDFKCLVNMTMSKYSTPAGITAYHIPLRDDDKTNIASIMPALVKLLARLEAEQKPTLVHSVAGVNRSGAAAMGYVMHKRLAENPTMTQPARFVYFLLKTYYEIRDLRGAFLENANFRYQLIKMFVCDEWYARLLLRCTRAGPPLALPSGMTRLTDHVYLGSAEDARAVLRGDSGVDFKCCLVNMTMSKYSTPAGITAYHIPLRDDDKTNIASIMPALVKLLARLEAEQKPTLVHSVAGVNRSGAAAMGYVMHKRLAENPTMTQPARFVYFLKTYYEIRDLRGAFLENANFRYQLIKMFVCDS